Protein AF-S4PVH5-F1 (afdb_monomer_lite)

pLDDT: mean 88.85, std 10.49, range [47.53, 97.12]

Secondary structure (DSSP, 8-state):
--S-EEEESSSTT-EEEESHHHHHHHHTT-SS-SS-EEEEEESSTT-HHHHHHHHHHHS-EETGGGEEEEEEEE-SS-EEEEEEE-HHHHHHTT----HHHHHHHHHHSTT---GGGEEEEETTEEEE---GGGTTT-HHHHHHHHHHHGGG-EEES-TTEEEEEEEEE-SSSS-EEEEEEEES-HHHHHTSTTEEEEEEEES-HHHHHHHH-HHHHHHHHHHHHHHHHHTTT--

Foldseek 3Di:
DDPDDWDDPLDPPATDGFDPLLVVCLVVLPQDHDWKKKWWAFPCFQDPVLVLLLQQQAAWDFLLQQWPDWDWDDDPVATWIKTFGHPVSCVVSNHPDWPVLQLVLQCPFPLVADSVQWDDPDRGIITGAFDLVPPPRDRVVSRVVCRVCRRRRGSHHDPFWHHKDWDWDPVDPGTTTIIMTTGDDLVVSLVRPGTPNVPMDMLNLVSCCVRPNDVSSVVSSVVSVVVSCVVVVHD

Organism: NCBI:txid116150

Structure (mmCIF, N/CA/C/O backbone):
data_AF-S4PVH5-F1
#
_entry.id   AF-S4PVH5-F1
#
loop_
_atom_site.group_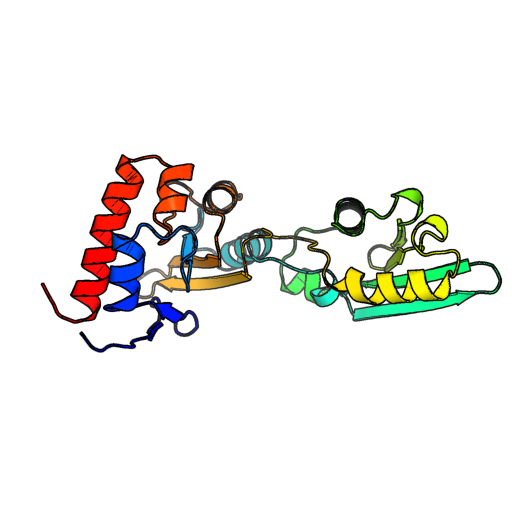PDB
_atom_site.id
_atom_site.type_symbol
_atom_site.label_atom_id
_atom_site.label_alt_id
_atom_site.label_comp_id
_atom_site.label_asym_id
_atom_site.label_entity_id
_atom_site.label_seq_id
_atom_site.pdbx_PDB_ins_code
_atom_site.Cartn_x
_atom_site.Cartn_y
_atom_site.Cartn_z
_atom_site.occupancy
_atom_site.B_iso_or_equiv
_atom_site.auth_seq_id
_atom_site.auth_comp_id
_atom_site.auth_asym_id
_atom_site.auth_atom_id
_atom_site.pdbx_PDB_model_num
ATOM 1 N N . MET A 1 1 ? 1.034 5.033 34.766 1.00 57.16 1 MET A N 1
ATOM 2 C CA . MET A 1 1 ? 1.458 5.061 33.346 1.00 57.16 1 MET A CA 1
ATOM 3 C C . MET A 1 1 ? 2.949 5.348 33.258 1.00 57.16 1 MET A C 1
ATOM 5 O O . MET A 1 1 ? 3.389 6.336 33.833 1.00 57.16 1 MET A O 1
ATOM 9 N N . THR A 1 2 ? 3.732 4.510 32.581 1.00 49.72 2 THR A N 1
ATOM 10 C CA . THR A 1 2 ? 5.152 4.782 32.292 1.00 49.72 2 THR A CA 1
ATOM 11 C C . THR A 1 2 ? 5.292 5.598 30.997 1.00 49.72 2 THR A C 1
ATOM 13 O O . THR A 1 2 ? 4.440 5.545 30.115 1.00 49.72 2 THR A O 1
ATOM 16 N N . LEU A 1 3 ? 6.350 6.414 30.897 1.00 56.56 3 LEU A N 1
ATOM 17 C CA . LEU A 1 3 ? 6.526 7.454 29.863 1.00 56.56 3 LEU A CA 1
ATOM 18 C C . LEU A 1 3 ? 6.877 6.932 28.455 1.00 56.56 3 LEU A C 1
ATOM 20 O O . LEU A 1 3 ? 6.882 7.714 27.505 1.00 56.56 3 LEU A O 1
ATOM 24 N N . LYS A 1 4 ? 7.162 5.635 28.304 1.00 47.53 4 LYS A N 1
ATOM 25 C CA . LYS A 1 4 ? 7.413 4.973 27.017 1.00 47.53 4 LYS A CA 1
ATOM 26 C C . LYS A 1 4 ? 6.979 3.517 27.103 1.00 47.53 4 LYS A C 1
ATOM 28 O O . LYS A 1 4 ? 7.678 2.714 27.715 1.00 47.53 4 LYS A O 1
ATOM 33 N N . THR A 1 5 ? 5.871 3.176 26.465 1.00 51.03 5 THR A N 1
ATOM 34 C CA . THR A 1 5 ? 5.487 1.783 26.259 1.00 51.03 5 THR A CA 1
ATOM 35 C C . THR A 1 5 ? 5.098 1.596 24.799 1.00 51.03 5 THR A C 1
ATOM 37 O O . THR A 1 5 ? 4.189 2.241 24.285 1.00 51.03 5 THR A O 1
ATOM 40 N N . PHE A 1 6 ? 5.865 0.760 24.101 1.00 57.66 6 PHE A N 1
ATOM 41 C CA . PHE A 1 6 ? 5.420 0.141 22.861 1.00 57.66 6 PHE A CA 1
ATOM 42 C C . PHE A 1 6 ? 4.802 -1.194 23.251 1.00 57.66 6 PHE A C 1
ATOM 44 O O . PHE A 1 6 ? 5.412 -1.956 24.003 1.00 57.66 6 PHE A O 1
ATOM 51 N N . HIS A 1 7 ? 3.607 -1.468 22.745 1.00 59.53 7 HIS A N 1
ATOM 52 C CA . HIS A 1 7 ? 2.984 -2.780 22.860 1.00 59.53 7 HIS A CA 1
ATOM 53 C C . HIS A 1 7 ? 2.623 -3.290 21.469 1.00 59.53 7 HIS A C 1
ATOM 55 O O . HIS A 1 7 ? 2.440 -2.512 20.528 1.00 59.53 7 HIS A O 1
ATOM 61 N N . PHE A 1 8 ? 2.547 -4.610 21.349 1.00 59.34 8 PHE A N 1
ATOM 62 C CA . PHE A 1 8 ? 2.144 -5.269 20.120 1.00 59.34 8 PHE A CA 1
ATOM 63 C C . PHE A 1 8 ? 0.622 -5.236 19.973 1.00 59.34 8 PHE A C 1
ATOM 65 O O . PHE A 1 8 ? -0.101 -5.478 20.939 1.00 59.34 8 PHE A O 1
ATOM 72 N N . ALA A 1 9 ? 0.143 -4.974 18.757 1.00 56.97 9 ALA A N 1
ATOM 73 C CA . ALA A 1 9 ? -1.273 -4.875 18.377 1.00 56.97 9 ALA A CA 1
ATOM 74 C C . ALA A 1 9 ? -2.044 -6.214 18.407 1.00 56.97 9 ALA A C 1
ATOM 76 O O . ALA A 1 9 ? -2.775 -6.529 17.470 1.00 56.97 9 ALA A O 1
ATOM 77 N N . GLY A 1 10 ? -1.779 -7.091 19.379 1.00 55.72 10 GLY A N 1
ATOM 78 C CA . GLY A 1 10 ? -2.182 -8.503 19.302 1.00 55.72 10 GLY A CA 1
ATOM 79 C C . GLY A 1 10 ? -1.480 -9.285 18.178 1.00 55.72 10 GLY A C 1
ATOM 80 O O . GLY A 1 10 ? -1.756 -10.461 17.980 1.00 55.72 10 GLY A O 1
ATOM 81 N N . VAL A 1 11 ? -0.546 -8.650 17.458 1.00 60.12 11 VAL A N 1
ATOM 82 C CA . VAL A 1 11 ? 0.309 -9.242 16.425 1.00 60.12 11 VAL A CA 1
ATOM 83 C C . VAL A 1 11 ? 1.743 -8.843 16.745 1.00 60.12 11 VAL A C 1
ATOM 85 O O . VAL A 1 11 ? 2.053 -7.652 16.792 1.00 60.12 11 VAL A O 1
ATOM 88 N N . ALA A 1 12 ? 2.628 -9.824 16.936 1.00 57.41 12 ALA A N 1
ATOM 89 C CA . ALA A 1 12 ? 4.011 -9.632 17.395 1.00 57.41 12 ALA A CA 1
ATOM 90 C C . ALA A 1 12 ? 4.901 -8.757 16.481 1.00 57.41 12 ALA A C 1
ATOM 92 O O . ALA A 1 12 ? 6.073 -8.550 16.772 1.00 57.41 12 ALA A O 1
ATOM 93 N N . SER A 1 13 ? 4.381 -8.258 15.358 1.00 68.12 13 SER A N 1
ATOM 94 C CA . SER A 1 13 ? 5.143 -7.528 14.344 1.00 68.12 13 SER A CA 1
ATOM 95 C C . SER A 1 13 ? 4.755 -6.059 14.166 1.00 68.12 13 SER A C 1
ATOM 97 O O . SER A 1 13 ? 5.368 -5.406 13.321 1.00 68.12 13 SER A O 1
ATOM 99 N N . MET A 1 14 ? 3.737 -5.552 14.875 1.00 77.69 14 MET A N 1
ATOM 100 C CA . MET A 1 14 ? 3.278 -4.159 14.760 1.00 77.69 14 MET A CA 1
ATOM 101 C C . MET A 1 14 ? 3.368 -3.433 16.100 1.00 77.69 14 MET A C 1
ATOM 103 O O . MET A 1 14 ? 2.690 -3.805 17.059 1.00 77.69 14 MET A O 1
ATOM 107 N N . ASN A 1 15 ? 4.193 -2.387 16.140 1.00 78.75 15 ASN A N 1
ATOM 108 C CA . ASN A 1 15 ? 4.369 -1.536 17.311 1.00 78.75 15 ASN A CA 1
ATOM 109 C C . ASN A 1 15 ? 3.282 -0.456 17.335 1.00 78.75 15 ASN A C 1
ATOM 111 O O . ASN A 1 15 ? 3.112 0.263 16.353 1.00 78.75 15 ASN A O 1
ATOM 115 N N . ILE A 1 16 ? 2.592 -0.311 18.467 1.00 82.38 16 ILE A N 1
ATOM 116 C CA . ILE A 1 16 ? 1.612 0.760 18.698 1.00 82.38 16 ILE A CA 1
ATOM 117 C C . ILE A 1 16 ? 2.127 1.714 19.777 1.00 82.38 16 ILE A C 1
ATOM 119 O O . ILE A 1 16 ? 2.669 1.270 20.796 1.00 82.38 16 ILE A O 1
ATOM 123 N N . THR A 1 17 ? 1.928 3.021 19.577 1.00 83.88 17 THR A N 1
ATOM 124 C CA . THR A 1 17 ? 2.084 4.030 20.632 1.00 83.88 17 THR A CA 1
ATOM 125 C C . THR A 1 17 ? 1.055 3.821 21.742 1.00 83.88 17 THR A C 1
ATOM 127 O O . THR A 1 17 ? -0.149 3.828 21.506 1.00 83.88 17 THR A O 1
ATOM 130 N N . GLN A 1 18 ? 1.520 3.655 22.980 1.00 84.38 18 GLN A N 1
ATOM 131 C CA . GLN A 1 18 ? 0.661 3.445 24.145 1.00 84.38 18 GLN A CA 1
ATOM 132 C C . GLN A 1 18 ? 0.994 4.420 25.280 1.00 84.38 18 GLN A C 1
ATOM 134 O O . GLN A 1 18 ? 2.010 5.119 25.257 1.00 84.38 18 GLN A O 1
ATOM 139 N N . GLY A 1 19 ? 0.095 4.499 26.263 1.00 86.31 19 GLY A N 1
ATOM 140 C CA . GLY A 1 19 ? 0.258 5.320 27.463 1.00 86.31 19 GLY A CA 1
ATOM 141 C C . GLY A 1 19 ? 0.142 6.823 27.195 1.00 86.31 19 GLY A C 1
ATOM 142 O O . GLY A 1 19 ? -0.621 7.267 26.337 1.00 86.31 19 GLY A O 1
ATOM 143 N N . VAL A 1 20 ? 0.915 7.626 27.934 1.00 88.94 20 VAL A N 1
ATOM 144 C CA . VAL A 1 20 ? 0.851 9.102 27.880 1.00 88.94 20 VAL A CA 1
ATOM 145 C C . VAL A 1 20 ? 1.075 9.670 26.468 1.00 88.94 20 VAL A C 1
ATOM 147 O O . VAL A 1 20 ? 0.318 10.563 26.082 1.00 88.94 20 VAL A O 1
ATOM 150 N N . PRO A 1 21 ? 2.044 9.184 25.661 1.00 89.94 21 PRO A N 1
ATOM 151 C CA . PRO A 1 21 ? 2.198 9.638 24.279 1.00 89.94 21 PRO A CA 1
ATOM 152 C C . PRO A 1 21 ? 0.926 9.474 23.440 1.00 89.94 21 PRO A C 1
ATOM 154 O O . PRO A 1 21 ? 0.565 10.393 22.708 1.00 89.94 21 PRO A O 1
ATOM 157 N N . ARG A 1 22 ? 0.212 8.353 23.593 1.00 91.06 22 ARG A N 1
ATOM 158 C CA . ARG A 1 22 ? -1.021 8.091 22.844 1.00 91.06 22 ARG A CA 1
ATOM 159 C C . ARG A 1 22 ? -2.172 8.977 23.307 1.00 91.06 22 ARG A C 1
ATOM 161 O O . ARG A 1 22 ? -2.836 9.594 22.481 1.00 91.06 22 ARG A O 1
ATOM 168 N N . VAL A 1 23 ? -2.345 9.134 24.620 1.00 91.31 23 VAL A N 1
ATOM 169 C CA . VAL A 1 23 ? -3.333 10.071 25.188 1.00 91.31 23 VAL A CA 1
ATOM 170 C C . VAL A 1 23 ? -3.078 11.497 24.686 1.00 91.31 23 VAL A C 1
ATOM 172 O O . VAL A 1 23 ? -4.014 12.202 24.312 1.00 91.31 23 VAL A O 1
ATOM 175 N N . LYS A 1 24 ? -1.807 11.911 24.596 1.00 91.94 24 LYS A N 1
ATOM 176 C CA . LYS A 1 24 ? -1.420 13.212 24.037 1.00 91.94 24 LYS A CA 1
ATOM 177 C C . LYS A 1 24 ? -1.783 13.343 22.552 1.00 91.94 24 LYS A C 1
ATOM 179 O O . LYS A 1 24 ? -2.209 14.422 22.144 1.00 91.94 24 LYS A O 1
ATOM 184 N N . GLU A 1 25 ? -1.600 12.299 21.744 1.00 93.44 25 GLU A N 1
ATOM 185 C CA . GLU A 1 25 ? -2.000 12.303 20.326 1.00 93.44 25 GLU A CA 1
ATOM 186 C C . GLU A 1 25 ? -3.519 12.495 20.170 1.00 93.44 25 GLU A C 1
ATOM 188 O O . GLU A 1 25 ? -3.938 13.325 19.356 1.00 93.44 25 GLU A O 1
ATOM 193 N N . ILE A 1 26 ? -4.306 11.783 20.990 1.00 93.50 26 ILE A N 1
ATOM 194 C CA . ILE A 1 26 ? -5.778 11.805 20.993 1.00 93.50 26 ILE A CA 1
ATOM 195 C C . ILE A 1 26 ? -6.312 13.178 21.420 1.00 93.50 26 ILE A C 1
ATOM 197 O O . ILE A 1 26 ? -7.066 13.795 20.671 1.00 93.50 26 ILE A O 1
ATOM 201 N N . ILE A 1 27 ? -5.887 13.693 22.583 1.00 93.19 27 ILE A N 1
ATOM 202 C CA . ILE A 1 27 ? -6.383 14.971 23.134 1.00 93.19 27 ILE A CA 1
ATOM 203 C C . ILE A 1 27 ? -6.044 16.148 22.213 1.00 93.19 27 ILE A C 1
ATOM 205 O O . ILE A 1 27 ? -6.855 17.053 22.039 1.00 93.19 27 ILE A O 1
ATOM 209 N N . ASN A 1 28 ? -4.861 16.133 21.594 1.00 93.50 28 ASN A N 1
ATOM 210 C CA . ASN A 1 28 ? -4.456 17.195 20.672 1.00 93.50 28 ASN A CA 1
ATOM 211 C C . ASN A 1 28 ? -5.090 17.073 19.277 1.00 93.50 28 ASN A C 1
ATOM 213 O O . ASN A 1 28 ? -4.813 17.926 18.434 1.00 93.50 28 ASN A O 1
ATOM 217 N N . ALA A 1 29 ? -5.872 16.019 19.004 1.00 90.94 29 ALA A N 1
ATOM 218 C CA . ALA A 1 29 ? -6.425 15.724 17.680 1.00 90.94 29 ALA A CA 1
ATOM 219 C C . ALA A 1 29 ? -5.355 15.823 16.570 1.00 90.94 29 ALA A C 1
ATOM 221 O O . ALA A 1 29 ? -5.521 16.503 15.551 1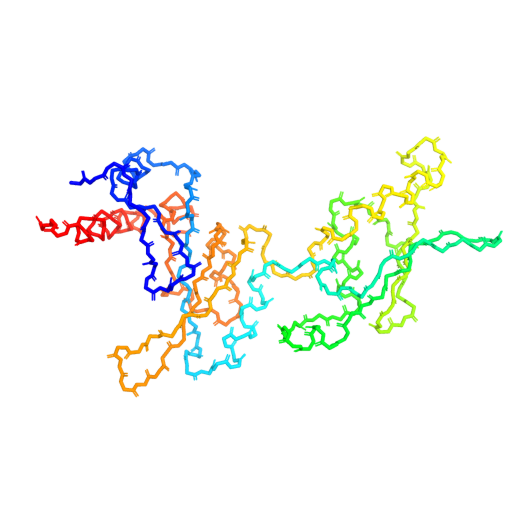.00 90.94 29 ALA A O 1
ATOM 222 N N . SER A 1 30 ? -4.204 15.186 16.808 1.00 92.31 30 SER A N 1
ATOM 223 C CA . SER A 1 30 ? -3.026 15.315 15.943 1.00 92.31 30 SER A CA 1
ATOM 224 C C . SER A 1 30 ? -3.320 14.787 14.536 1.00 92.31 30 SER A C 1
ATOM 226 O O . SER A 1 30 ? -3.796 13.667 14.386 1.00 92.31 30 SER A O 1
ATOM 228 N N . LYS A 1 31 ? -3.004 15.571 13.492 1.00 89.38 31 LYS A N 1
ATOM 229 C CA . LYS A 1 31 ? -3.266 15.164 12.095 1.00 89.38 31 LYS A CA 1
ATOM 230 C C . LYS A 1 31 ? -2.452 13.941 11.667 1.00 89.38 31 LYS A C 1
ATOM 232 O O . LYS A 1 31 ? -2.960 13.081 10.958 1.00 89.38 31 LYS A O 1
ATOM 237 N N . ASN A 1 32 ? -1.190 13.910 12.091 1.00 89.44 32 ASN A N 1
ATOM 238 C CA . ASN A 1 32 ? -0.247 12.835 11.819 1.00 89.44 32 ASN A CA 1
ATOM 239 C C . ASN A 1 32 ? 0.139 12.218 13.161 1.00 89.44 32 ASN A C 1
ATOM 241 O O . ASN A 1 32 ? 0.674 12.918 14.024 1.00 89.44 32 ASN A O 1
ATOM 245 N N . ILE A 1 33 ? -0.145 10.932 13.326 1.00 92.25 33 ILE A N 1
ATOM 246 C CA . ILE A 1 33 ? 0.222 10.153 14.512 1.00 92.25 33 ILE A CA 1
ATOM 247 C C . ILE A 1 33 ? 1.434 9.276 14.205 1.00 92.25 33 ILE A C 1
ATOM 249 O O . ILE A 1 33 ? 1.751 9.028 13.042 1.00 92.25 33 ILE A O 1
ATOM 253 N N . SER A 1 34 ? 2.132 8.821 15.243 1.00 89.69 34 SER A N 1
ATOM 254 C CA . SER A 1 34 ? 3.413 8.126 15.058 1.00 89.69 34 SER A CA 1
ATOM 255 C C . SER A 1 34 ? 3.253 6.713 14.487 1.00 89.69 34 SER A C 1
ATOM 257 O O . SER A 1 34 ? 4.098 6.262 13.721 1.00 89.69 34 SER A O 1
ATOM 259 N N . THR A 1 35 ? 2.180 6.012 14.865 1.00 90.62 35 THR A N 1
ATOM 260 C CA . THR A 1 35 ? 1.892 4.634 14.434 1.00 90.62 35 THR A CA 1
ATOM 261 C C . THR A 1 35 ? 0.426 4.513 13.996 1.00 90.62 35 THR A C 1
ATOM 263 O O . THR A 1 35 ? -0.401 4.006 14.765 1.00 90.62 35 THR A O 1
ATOM 266 N N . PRO A 1 36 ? 0.059 5.039 12.810 1.00 92.69 36 PRO A N 1
ATOM 267 C CA . PRO A 1 36 ? -1.285 4.881 12.275 1.00 92.69 36 PRO A CA 1
ATOM 268 C C . PRO A 1 36 ? -1.514 3.428 11.857 1.00 92.69 36 PRO A C 1
ATOM 270 O O . PRO A 1 36 ? -0.708 2.841 11.129 1.00 92.69 36 PRO A O 1
ATOM 273 N N . ILE A 1 37 ? -2.597 2.841 12.358 1.00 93.31 37 ILE A N 1
ATOM 274 C CA . ILE A 1 37 ? -3.000 1.469 12.067 1.00 93.31 37 ILE A CA 1
ATOM 275 C C . ILE A 1 37 ? -4.477 1.449 11.701 1.00 93.31 37 ILE A C 1
ATOM 277 O O . ILE A 1 37 ? -5.333 1.936 12.443 1.00 93.31 37 ILE A O 1
ATOM 281 N N . ILE A 1 38 ? -4.756 0.809 10.571 1.00 95.19 38 ILE A N 1
ATOM 282 C CA . ILE A 1 38 ? -6.095 0.482 10.103 1.00 95.19 38 ILE A CA 1
ATOM 283 C C . ILE A 1 38 ? -6.289 -1.025 10.284 1.00 95.19 38 ILE A C 1
ATOM 285 O O . ILE A 1 38 ? -5.526 -1.834 9.752 1.00 95.19 38 ILE A O 1
ATOM 289 N N . THR A 1 39 ? -7.307 -1.414 11.046 1.00 94.69 39 THR A N 1
ATOM 290 C CA . THR A 1 39 ? -7.708 -2.816 11.196 1.00 94.69 39 THR A CA 1
ATOM 291 C C . THR A 1 39 ? -8.827 -3.094 10.205 1.00 94.69 39 THR A C 1
ATOM 293 O O . THR A 1 39 ? -9.958 -2.651 10.398 1.00 94.69 39 THR A O 1
ATOM 296 N N . ALA A 1 40 ? -8.494 -3.790 9.121 1.00 95.50 40 ALA A N 1
ATOM 297 C CA . ALA A 1 40 ? -9.403 -4.111 8.033 1.00 95.50 40 ALA A CA 1
ATOM 298 C C . ALA A 1 40 ? -9.934 -5.541 8.167 1.00 95.50 40 ALA A C 1
ATOM 300 O O . ALA A 1 40 ? -9.179 -6.517 8.148 1.00 95.50 40 ALA A O 1
ATOM 301 N N . GLU A 1 41 ? -11.252 -5.661 8.268 1.00 95.25 41 GLU A N 1
ATOM 302 C CA . GLU A 1 41 ? -11.936 -6.951 8.261 1.00 95.25 41 GLU A CA 1
ATOM 303 C C . GLU A 1 41 ? -12.093 -7.457 6.826 1.00 95.25 41 GLU A C 1
ATOM 305 O O . GLU A 1 41 ? -12.313 -6.680 5.896 1.00 95.25 41 GLU A O 1
ATOM 310 N N . LEU A 1 42 ? -11.968 -8.768 6.622 1.00 96.06 42 LEU A N 1
ATOM 311 C CA . LEU A 1 42 ? -12.081 -9.380 5.297 1.00 96.06 42 LEU A CA 1
ATOM 312 C C . LEU A 1 42 ? -13.517 -9.837 5.029 1.00 96.06 42 LEU A C 1
ATOM 314 O O . LEU A 1 42 ? -14.190 -10.351 5.919 1.00 96.06 42 LEU A O 1
ATOM 318 N N . ILE A 1 43 ? -13.961 -9.741 3.772 1.00 95.62 43 ILE A N 1
ATOM 319 C CA . ILE A 1 43 ? -15.270 -10.281 3.348 1.00 95.62 43 ILE A CA 1
ATOM 320 C C . ILE A 1 43 ? -15.315 -11.810 3.526 1.00 95.62 43 ILE A C 1
ATOM 322 O O . ILE A 1 43 ? -16.332 -12.370 3.935 1.00 95.62 43 ILE A O 1
ATOM 326 N N . HIS A 1 44 ? -14.195 -12.484 3.252 1.00 94.75 44 HIS A N 1
ATOM 327 C CA . HIS A 1 44 ? -14.019 -13.923 3.451 1.00 94.75 44 HIS A CA 1
ATOM 328 C C . HIS A 1 44 ? -12.902 -14.178 4.474 1.00 94.75 44 HIS A C 1
ATOM 330 O O . HIS A 1 44 ? -11.773 -14.477 4.089 1.00 94.75 44 HIS A O 1
ATOM 336 N N . PRO A 1 45 ? -13.193 -14.062 5.784 1.00 92.31 45 PRO A N 1
ATOM 337 C CA . PRO A 1 45 ? -12.177 -14.136 6.834 1.00 92.31 45 PRO A CA 1
ATOM 338 C C . PRO A 1 45 ? -11.660 -15.558 7.083 1.00 92.31 45 PRO A C 1
ATOM 340 O O . PRO A 1 45 ? -10.717 -15.730 7.837 1.00 92.31 45 PRO A O 1
ATOM 343 N N . LEU A 1 46 ? -12.260 -16.588 6.483 1.00 93.06 46 LEU A N 1
ATOM 344 C CA . LEU A 1 46 ? -11.838 -17.985 6.659 1.00 93.06 46 LEU A CA 1
ATOM 345 C C . LEU A 1 46 ? -10.819 -18.440 5.604 1.00 93.06 46 LEU A C 1
ATOM 347 O O . LEU A 1 46 ? -10.186 -19.478 5.767 1.00 93.06 46 LEU A O 1
ATOM 351 N N . ASP A 1 47 ? -10.669 -17.678 4.518 1.00 93.69 47 ASP A N 1
ATOM 352 C CA . ASP A 1 47 ? -9.812 -18.032 3.389 1.00 93.69 47 ASP A CA 1
ATOM 353 C C . ASP A 1 47 ? -8.475 -17.276 3.475 1.00 93.69 47 ASP A C 1
ATOM 355 O O . ASP A 1 47 ? -8.386 -16.064 3.250 1.00 93.69 47 ASP A O 1
ATOM 359 N N . GLN A 1 48 ? -7.409 -18.016 3.787 1.00 91.69 48 GLN A N 1
ATOM 360 C CA . GLN A 1 48 ? -6.059 -17.465 3.888 1.00 91.69 48 GLN A CA 1
ATOM 361 C C . GLN A 1 48 ? -5.515 -16.985 2.531 1.00 91.69 48 GLN A C 1
ATOM 363 O O . GLN A 1 48 ? -4.773 -15.999 2.472 1.00 91.69 48 GLN A O 1
ATOM 368 N N . GLU A 1 49 ? -5.857 -17.653 1.429 1.00 92.44 49 GLU A N 1
ATOM 369 C CA . GLU A 1 49 ? -5.413 -17.247 0.092 1.00 92.44 49 GLU A CA 1
ATOM 370 C C . GLU A 1 49 ? -6.117 -15.963 -0.344 1.00 92.44 49 GLU A C 1
ATOM 372 O O . GLU A 1 49 ? -5.498 -15.065 -0.925 1.00 92.44 49 GLU A O 1
ATOM 377 N N . PHE A 1 50 ? -7.399 -15.824 0.000 1.00 94.44 50 PHE A N 1
ATOM 378 C CA . PHE A 1 50 ? -8.115 -14.562 -0.145 1.00 94.44 50 PHE A CA 1
ATOM 379 C C . PHE A 1 50 ? -7.454 -13.438 0.656 1.00 94.44 50 PHE A C 1
ATOM 381 O O . PHE A 1 50 ? -7.192 -12.377 0.085 1.00 94.44 50 PHE A O 1
ATOM 388 N N . ALA A 1 51 ? -7.087 -13.683 1.917 1.00 94.56 51 ALA A N 1
ATOM 389 C CA . ALA A 1 51 ? -6.367 -12.706 2.735 1.00 94.56 51 ALA A CA 1
ATOM 390 C C . ALA A 1 51 ? -5.045 -12.257 2.086 1.00 94.56 51 ALA A C 1
ATOM 392 O O . ALA A 1 51 ? -4.747 -11.062 2.062 1.00 94.56 51 ALA A O 1
ATOM 393 N N . ARG A 1 52 ? -4.277 -13.185 1.492 1.00 94.31 52 ARG A N 1
ATOM 394 C CA . ARG A 1 52 ? -3.037 -12.859 0.756 1.00 94.31 52 ARG A CA 1
ATOM 395 C C . ARG A 1 52 ? -3.294 -11.999 -0.483 1.00 94.31 52 ARG A C 1
ATOM 397 O O . ARG A 1 52 ? -2.564 -11.036 -0.704 1.00 94.31 52 ARG A O 1
ATOM 404 N N . ARG A 1 53 ? -4.345 -12.291 -1.257 1.00 95.12 53 ARG A N 1
ATOM 405 C CA . ARG A 1 53 ? -4.728 -11.466 -2.420 1.00 95.12 53 ARG A CA 1
ATOM 406 C C . ARG A 1 53 ? -5.139 -10.055 -2.009 1.00 95.12 53 ARG A C 1
ATOM 408 O O . ARG A 1 53 ? -4.667 -9.087 -2.596 1.00 95.12 53 ARG A O 1
ATOM 415 N N . VAL A 1 54 ? -5.986 -9.927 -0.985 1.00 96.00 54 VAL A N 1
ATOM 416 C CA . VAL A 1 54 ? -6.419 -8.614 -0.475 1.00 96.00 54 VAL A CA 1
ATOM 417 C C . VAL A 1 54 ? -5.229 -7.839 0.084 1.00 96.00 54 VAL A C 1
ATOM 419 O O . VAL A 1 54 ? -5.072 -6.662 -0.234 1.00 96.00 54 VAL A O 1
ATOM 422 N N . LYS A 1 55 ? -4.327 -8.510 0.810 1.00 95.50 55 LYS A N 1
ATOM 423 C CA . LYS A 1 55 ? -3.058 -7.926 1.256 1.00 95.50 55 LYS A CA 1
ATOM 424 C C . LYS A 1 55 ? -2.271 -7.320 0.084 1.00 95.50 55 LYS A C 1
ATOM 426 O O . LYS A 1 55 ? -1.887 -6.159 0.178 1.00 95.50 55 LYS A O 1
ATOM 431 N N . GLY A 1 56 ? -2.095 -8.047 -1.023 1.00 94.50 56 GLY A N 1
ATOM 432 C CA . GLY A 1 56 ? -1.379 -7.554 -2.212 1.00 94.50 56 GLY A CA 1
ATOM 433 C C . GLY A 1 56 ? -2.062 -6.388 -2.947 1.00 94.50 56 GLY A C 1
ATOM 434 O O . GLY A 1 56 ? -1.421 -5.684 -3.725 1.00 94.50 56 GLY A O 1
ATOM 435 N N . ARG A 1 57 ? -3.359 -6.146 -2.710 1.00 95.31 57 ARG A N 1
ATOM 436 C CA . ARG A 1 57 ? -4.074 -4.966 -3.234 1.00 95.31 57 ARG A CA 1
ATOM 437 C C . ARG A 1 57 ? -3.886 -3.722 -2.368 1.00 95.31 57 ARG A C 1
ATOM 439 O O . ARG A 1 57 ? -4.037 -2.620 -2.887 1.00 95.31 57 ARG A O 1
ATOM 446 N N . VAL A 1 58 ? -3.594 -3.899 -1.080 1.00 95.75 58 VAL A N 1
ATOM 447 C CA . VAL A 1 58 ? -3.492 -2.818 -0.089 1.00 95.75 58 VAL A CA 1
ATOM 448 C C . VAL A 1 58 ? -2.041 -2.417 0.150 1.00 95.75 58 VAL A C 1
ATOM 450 O O . VAL A 1 58 ? -1.718 -1.230 0.112 1.00 95.75 58 VAL A O 1
ATOM 453 N N . GLU A 1 59 ? -1.166 -3.396 0.382 1.00 95.25 59 GLU A N 1
ATOM 454 C CA . GLU A 1 59 ? 0.254 -3.171 0.638 1.00 95.25 59 GLU A CA 1
ATOM 455 C C . GLU A 1 59 ? 0.928 -2.557 -0.588 1.00 95.25 59 GLU A C 1
ATOM 457 O O . GLU A 1 59 ? 0.774 -3.035 -1.712 1.00 95.25 59 GLU A O 1
ATOM 462 N N . LYS A 1 60 ? 1.671 -1.470 -0.370 1.00 94.56 60 LYS A N 1
ATOM 463 C CA . LYS A 1 60 ? 2.403 -0.780 -1.426 1.00 94.56 60 LYS A CA 1
ATOM 464 C C . LYS A 1 60 ? 3.524 -1.674 -1.941 1.00 94.56 60 LYS A C 1
ATOM 466 O O . LYS A 1 60 ? 4.491 -1.906 -1.226 1.00 94.56 60 LYS A O 1
ATOM 471 N N . THR A 1 61 ? 3.430 -2.082 -3.200 1.00 95.25 61 THR A N 1
ATOM 472 C CA . THR A 1 61 ? 4.499 -2.797 -3.897 1.00 95.25 61 THR A CA 1
ATOM 473 C C . THR A 1 61 ? 5.190 -1.864 -4.878 1.00 95.25 61 THR A C 1
ATOM 475 O O . THR A 1 61 ? 4.543 -1.221 -5.718 1.00 95.25 61 THR A O 1
ATOM 478 N N . THR A 1 62 ? 6.512 -1.780 -4.775 1.00 95.75 62 THR A N 1
ATOM 479 C CA . THR A 1 62 ? 7.334 -0.972 -5.684 1.00 95.75 62 THR A CA 1
ATOM 480 C C . THR A 1 62 ? 7.879 -1.803 -6.844 1.00 95.75 62 THR A C 1
ATOM 482 O O . THR A 1 62 ? 7.966 -3.027 -6.769 1.00 95.75 62 THR A O 1
ATOM 485 N N . LEU A 1 63 ? 8.237 -1.148 -7.950 1.00 95.75 63 LEU A N 1
ATOM 486 C CA . LEU A 1 63 ? 8.798 -1.821 -9.119 1.00 95.75 63 LEU A CA 1
ATOM 487 C C . LEU A 1 63 ? 10.087 -2.563 -8.754 1.00 95.75 63 LEU A C 1
ATOM 489 O O . LEU A 1 63 ? 10.260 -3.700 -9.175 1.00 95.75 63 LEU A O 1
ATOM 493 N N . GLY A 1 64 ? 10.941 -1.954 -7.927 1.00 95.38 64 GLY A N 1
ATOM 494 C CA . GLY A 1 64 ? 12.195 -2.556 -7.475 1.00 95.38 64 GLY A CA 1
ATOM 495 C C . GLY A 1 64 ? 12.002 -3.899 -6.768 1.00 95.38 64 GLY A C 1
ATOM 496 O O . GLY A 1 64 ? 12.793 -4.818 -6.969 1.00 95.38 64 GLY A O 1
ATOM 497 N N . GLU A 1 65 ? 10.926 -4.043 -5.991 1.00 94.75 65 GLU A N 1
ATOM 498 C CA . GLU A 1 65 ? 10.614 -5.288 -5.280 1.00 94.75 65 GLU A CA 1
ATOM 499 C C . GLU A 1 65 ? 10.283 -6.430 -6.243 1.00 94.75 65 GLU A C 1
ATOM 501 O O . GLU A 1 65 ? 10.689 -7.562 -5.995 1.00 94.75 65 GLU A O 1
ATOM 506 N N . ILE A 1 66 ? 9.598 -6.144 -7.355 1.00 95.62 66 ILE A N 1
ATOM 507 C CA . ILE A 1 66 ? 9.153 -7.147 -8.339 1.00 95.62 66 ILE A CA 1
ATOM 508 C C . ILE A 1 66 ? 10.093 -7.292 -9.544 1.00 95.62 66 ILE A C 1
ATOM 510 O O . ILE A 1 66 ? 9.744 -7.958 -10.518 1.00 95.62 66 ILE A O 1
ATOM 514 N N . THR A 1 67 ? 11.271 -6.670 -9.511 1.00 96.19 67 THR A N 1
ATOM 515 C CA . THR A 1 67 ? 12.280 -6.775 -10.574 1.00 96.19 67 THR A CA 1
ATOM 516 C C . THR A 1 67 ? 13.445 -7.666 -10.169 1.00 96.19 67 THR A C 1
ATOM 518 O O . THR A 1 67 ? 13.869 -7.668 -9.015 1.00 96.19 67 THR A O 1
ATOM 521 N N . THR A 1 68 ? 13.986 -8.407 -11.135 1.00 96.25 68 THR A N 1
ATOM 522 C CA . THR A 1 68 ? 15.248 -9.142 -10.980 1.00 96.25 68 THR A CA 1
ATOM 523 C C . THR A 1 68 ? 16.433 -8.190 -11.105 1.00 96.25 68 THR A C 1
ATOM 525 O O . THR A 1 68 ? 17.336 -8.223 -10.276 1.00 96.25 68 THR A O 1
ATOM 528 N N . TYR A 1 69 ? 16.418 -7.334 -12.130 1.00 95.75 69 TYR A N 1
ATOM 529 C CA . TYR A 1 69 ? 17.441 -6.318 -12.369 1.00 95.75 69 TYR A CA 1
ATOM 530 C C . TYR A 1 69 ? 16.889 -5.172 -13.226 1.00 95.75 69 TYR A C 1
ATOM 532 O O . TYR A 1 69 ? 15.874 -5.315 -13.922 1.00 95.75 69 TYR A O 1
ATOM 540 N N . ILE A 1 70 ? 17.579 -4.033 -13.158 1.00 95.62 70 ILE A N 1
ATOM 541 C CA . ILE A 1 70 ? 17.356 -2.856 -13.996 1.00 95.62 70 ILE A CA 1
ATOM 542 C C . ILE A 1 70 ? 18.724 -2.425 -14.515 1.00 95.62 70 ILE A C 1
ATOM 544 O O . ILE A 1 70 ? 19.513 -1.866 -13.755 1.00 95.62 70 ILE A O 1
ATOM 548 N N . ASP A 1 71 ? 18.979 -2.679 -15.797 1.00 94.50 71 ASP A N 1
ATOM 549 C CA . ASP A 1 71 ? 20.291 -2.457 -16.407 1.00 94.50 71 ASP A CA 1
ATOM 550 C C . ASP A 1 71 ? 20.245 -1.360 -17.467 1.00 94.50 71 ASP A C 1
ATOM 552 O O . ASP A 1 71 ? 19.276 -1.222 -18.218 1.00 94.50 71 ASP A O 1
ATOM 556 N N . GLU A 1 72 ? 21.329 -0.595 -17.550 1.00 93.31 72 GLU A N 1
ATOM 557 C CA . GLU A 1 72 ? 21.561 0.367 -18.621 1.00 93.31 72 GLU A CA 1
ATOM 558 C C . GLU A 1 72 ? 22.135 -0.356 -19.842 1.00 93.31 72 GLU A C 1
ATOM 560 O O . GLU A 1 72 ? 23.215 -0.944 -19.785 1.00 93.31 72 GLU A O 1
ATOM 565 N N . VAL A 1 73 ? 21.418 -0.302 -20.963 1.00 93.19 73 VAL A N 1
ATOM 566 C CA . VAL A 1 73 ? 21.842 -0.920 -22.219 1.00 93.19 73 VAL A CA 1
ATOM 567 C C . VAL A 1 73 ? 22.222 0.176 -23.206 1.00 93.19 73 VAL A C 1
ATOM 569 O O . VAL A 1 73 ? 21.400 1.025 -23.551 1.00 93.19 73 VAL A O 1
ATOM 572 N N . TYR A 1 74 ? 23.471 0.128 -23.669 1.00 91.19 74 TYR A N 1
ATOM 573 C CA . TYR A 1 74 ? 24.042 1.054 -24.644 1.00 91.19 74 TYR A CA 1
ATOM 574 C C . TYR A 1 74 ? 24.295 0.312 -25.959 1.00 91.19 74 TYR A C 1
ATOM 576 O O . TYR A 1 74 ? 25.198 -0.520 -26.049 1.00 91.19 74 TYR A O 1
ATOM 584 N N . LEU A 1 75 ? 23.490 0.602 -26.978 1.00 91.75 75 LEU A N 1
ATOM 585 C CA . LEU A 1 75 ? 23.657 0.094 -28.339 1.00 91.75 75 LEU A CA 1
ATOM 586 C C . LEU A 1 75 ? 24.095 1.233 -29.273 1.00 91.75 75 LEU A C 1
ATOM 588 O O . LEU A 1 75 ? 23.870 2.402 -28.961 1.00 91.75 75 LEU A O 1
ATOM 592 N N . PRO A 1 76 ? 24.664 0.930 -30.457 1.00 89.38 76 PRO A N 1
ATOM 593 C CA . PRO A 1 76 ? 25.129 1.956 -31.397 1.00 89.38 76 PRO A CA 1
ATOM 594 C C . PRO A 1 76 ? 24.064 2.978 -31.834 1.00 89.38 76 PRO A C 1
ATOM 596 O O . PRO A 1 76 ? 24.411 4.076 -32.264 1.00 89.38 76 PRO A O 1
ATOM 599 N N . HIS A 1 77 ? 22.778 2.624 -31.742 1.00 86.88 77 HIS A N 1
ATOM 600 C CA . HIS A 1 77 ? 21.659 3.452 -32.207 1.00 86.88 77 HIS A CA 1
ATOM 601 C C . HIS A 1 77 ? 20.593 3.729 -31.139 1.00 86.88 77 HIS A C 1
ATOM 603 O O . HIS A 1 77 ? 19.664 4.489 -31.400 1.00 86.88 77 HIS A O 1
ATOM 609 N N . GLU A 1 78 ? 20.698 3.135 -29.948 1.00 88.38 78 GLU A N 1
ATOM 610 C CA . GLU A 1 78 ? 19.739 3.361 -28.866 1.00 88.38 78 GLU A CA 1
ATOM 611 C C . GLU A 1 78 ? 20.371 3.155 -27.486 1.00 88.38 78 GLU A C 1
ATOM 613 O O . GLU A 1 78 ? 21.206 2.273 -27.297 1.00 88.38 78 GLU A O 1
ATOM 618 N N . CYS A 1 79 ? 19.926 3.944 -26.506 1.00 89.62 79 CYS A N 1
ATOM 619 C CA . CYS A 1 79 ? 20.259 3.753 -25.096 1.00 89.62 79 CYS A CA 1
ATOM 620 C C . CYS A 1 79 ? 18.964 3.718 -24.284 1.00 89.62 79 CYS A C 1
ATOM 622 O O . CYS A 1 79 ? 18.131 4.622 -24.402 1.00 89.62 79 CYS A O 1
ATOM 624 N N . PHE A 1 80 ? 18.787 2.689 -23.462 1.00 92.75 80 PHE A N 1
ATOM 625 C CA . PHE A 1 80 ? 17.570 2.493 -22.674 1.00 92.75 80 PHE A CA 1
ATOM 626 C C . PHE A 1 80 ? 17.855 1.716 -21.390 1.00 92.75 80 PHE A C 1
ATOM 628 O O . PHE A 1 80 ? 18.886 1.06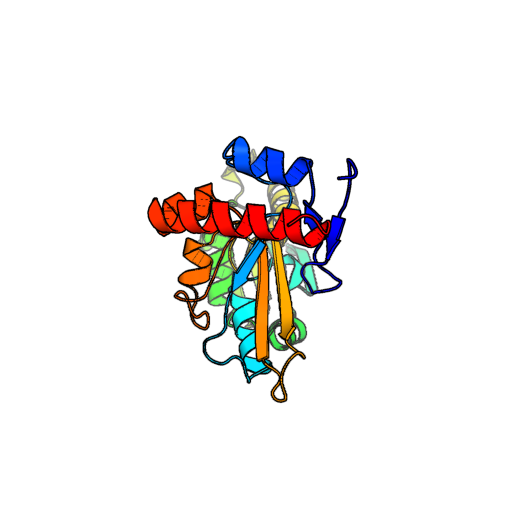0 -21.253 1.00 92.75 80 PHE A O 1
ATOM 635 N N . LEU A 1 81 ? 16.915 1.776 -20.450 1.00 94.44 81 LEU A N 1
ATOM 636 C CA . LEU A 1 81 ? 16.885 0.892 -19.291 1.00 94.44 81 LEU A CA 1
ATOM 637 C C . LEU A 1 81 ? 16.106 -0.369 -19.632 1.00 94.44 81 LEU A C 1
ATOM 639 O O . LEU A 1 81 ? 14.955 -0.286 -20.073 1.00 94.44 81 LEU A O 1
ATOM 643 N N . LEU A 1 82 ? 16.721 -1.523 -19.405 1.00 95.69 82 LEU A N 1
ATOM 644 C CA . LEU A 1 82 ? 16.062 -2.815 -19.483 1.00 95.69 82 LEU A CA 1
ATOM 645 C C . LEU A 1 82 ? 15.619 -3.236 -18.084 1.00 95.69 82 LEU A C 1
ATOM 647 O O . LEU A 1 82 ? 16.441 -3.501 -17.212 1.00 95.69 82 LEU A O 1
ATOM 651 N N . VAL A 1 83 ? 14.309 -3.323 -17.888 1.00 96.69 83 VAL A N 1
ATOM 652 C CA . VAL A 1 83 ? 13.697 -3.789 -16.645 1.00 96.69 83 VAL A CA 1
ATOM 653 C C . VAL A 1 83 ? 13.261 -5.235 -16.831 1.00 96.69 83 VAL A C 1
ATOM 655 O O . VAL A 1 83 ? 12.359 -5.504 -17.630 1.00 96.69 83 VAL A O 1
ATOM 658 N N . ARG A 1 84 ? 13.869 -6.160 -16.083 1.00 96.81 84 ARG A N 1
ATOM 659 C CA . ARG A 1 84 ? 13.450 -7.568 -16.035 1.00 96.81 84 ARG A CA 1
ATOM 660 C C . ARG A 1 84 ? 12.575 -7.800 -14.808 1.00 96.81 84 ARG A C 1
ATOM 662 O O . ARG A 1 84 ? 13.032 -7.645 -13.679 1.00 96.81 84 ARG A O 1
ATOM 669 N N . LEU A 1 85 ? 11.324 -8.185 -15.034 1.00 96.44 85 LEU A N 1
ATOM 670 C CA . LEU A 1 85 ? 10.361 -8.520 -13.983 1.00 96.44 85 LEU A CA 1
ATOM 671 C C . LEU A 1 85 ? 10.600 -9.939 -13.459 1.00 96.44 85 LEU A C 1
ATOM 673 O O . LEU A 1 85 ? 10.945 -10.824 -14.236 1.00 96.44 85 LEU A O 1
ATOM 677 N N . ASP A 1 86 ? 10.372 -10.170 -12.171 1.00 96.12 86 ASP A N 1
ATOM 678 C CA . ASP A 1 86 ? 10.457 -11.485 -11.535 1.00 96.12 86 ASP A CA 1
ATOM 679 C C . ASP A 1 86 ? 9.065 -12.141 -11.490 1.00 96.12 86 ASP A C 1
ATOM 681 O O . ASP A 1 86 ? 8.204 -11.781 -10.682 1.00 96.12 86 ASP A O 1
ATOM 685 N N . ALA A 1 87 ? 8.841 -13.108 -12.383 1.00 93.75 87 ALA A N 1
ATOM 686 C CA . ALA A 1 87 ? 7.562 -13.805 -12.512 1.00 93.75 87 ALA A CA 1
ATOM 687 C C . ALA A 1 87 ? 7.211 -14.636 -11.268 1.00 93.75 87 ALA A C 1
ATOM 689 O O . ALA A 1 87 ? 6.044 -14.697 -10.870 1.00 93.75 87 ALA A O 1
ATOM 690 N N . GLU A 1 88 ? 8.208 -15.260 -10.637 1.00 94.31 88 GLU A N 1
ATOM 691 C CA . GLU A 1 88 ? 7.992 -16.076 -9.443 1.00 94.31 88 GLU A CA 1
ATOM 692 C C . GLU A 1 88 ? 7.581 -15.194 -8.271 1.00 94.31 88 GLU A C 1
ATOM 694 O O . GLU A 1 88 ? 6.611 -15.501 -7.576 1.00 94.31 88 GLU A O 1
ATOM 699 N N . ARG A 1 89 ? 8.247 -14.049 -8.095 1.00 93.19 89 ARG A N 1
ATOM 700 C CA . ARG A 1 89 ? 7.910 -13.111 -7.022 1.00 93.19 89 ARG A CA 1
ATOM 701 C C . ARG A 1 89 ? 6.525 -12.495 -7.189 1.00 93.19 89 ARG A C 1
ATOM 703 O O . ARG A 1 89 ? 5.779 -12.430 -6.215 1.00 93.19 89 ARG A O 1
ATOM 710 N N . ILE A 1 90 ? 6.152 -12.103 -8.409 1.00 94.12 90 ILE A N 1
ATOM 711 C CA . ILE A 1 90 ? 4.802 -11.594 -8.714 1.00 94.12 90 ILE A CA 1
ATOM 712 C C . ILE A 1 90 ? 3.738 -12.649 -8.376 1.00 94.12 90 ILE A C 1
ATOM 714 O O . ILE A 1 90 ? 2.718 -12.326 -7.760 1.00 94.12 90 ILE A O 1
ATOM 718 N N . ARG A 1 91 ? 4.002 -13.918 -8.716 1.00 92.38 91 ARG A N 1
ATOM 719 C CA . ARG A 1 91 ? 3.108 -15.043 -8.419 1.00 92.38 91 ARG A CA 1
ATOM 720 C C . ARG A 1 91 ? 3.005 -15.327 -6.919 1.00 92.38 91 ARG A C 1
ATOM 722 O O . ARG A 1 91 ? 1.897 -15.507 -6.425 1.00 92.38 91 ARG A O 1
ATOM 729 N N . LEU A 1 92 ? 4.126 -15.349 -6.195 1.00 91.38 92 LEU A N 1
ATOM 730 C CA . LEU A 1 92 ? 4.166 -15.604 -4.747 1.00 91.38 92 LEU A CA 1
ATOM 731 C C . LEU A 1 92 ? 3.465 -14.509 -3.936 1.00 91.38 92 LEU A C 1
ATOM 733 O O . LEU A 1 92 ? 2.820 -14.802 -2.931 1.00 91.38 92 LEU A O 1
ATOM 737 N N . LEU A 1 93 ? 3.567 -13.257 -4.383 1.00 90.50 93 LEU A N 1
ATOM 738 C CA . LEU A 1 93 ? 2.868 -12.120 -3.783 1.00 90.50 93 LEU A CA 1
ATOM 739 C C . LEU A 1 93 ? 1.388 -12.037 -4.201 1.00 90.50 93 LEU A C 1
ATOM 741 O O . LEU A 1 93 ? 0.672 -11.158 -3.722 1.00 90.50 93 LEU A O 1
ATOM 745 N N . CYS A 1 94 ? 0.921 -12.939 -5.073 1.00 91.56 94 CYS A N 1
ATOM 746 C CA . CYS A 1 94 ? -0.438 -12.960 -5.616 1.00 91.56 94 CYS A CA 1
ATOM 747 C C . CYS A 1 94 ? -0.868 -11.606 -6.214 1.00 91.56 94 CYS A C 1
ATOM 749 O O . CYS A 1 94 ? -2.017 -11.185 -6.052 1.00 91.56 94 CYS A O 1
ATOM 751 N N . LEU A 1 95 ? 0.055 -10.904 -6.881 1.00 92.81 95 LEU A N 1
ATOM 752 C CA . LEU A 1 95 ? -0.222 -9.584 -7.441 1.00 92.81 95 LEU A CA 1
ATOM 753 C C . LEU A 1 95 ? -1.022 -9.705 -8.738 1.00 92.81 95 LEU A C 1
ATOM 755 O O . LEU A 1 95 ? -0.591 -10.316 -9.712 1.00 92.81 95 LEU A O 1
ATOM 759 N N . GLU A 1 96 ? -2.172 -9.041 -8.777 1.00 90.94 96 GLU A N 1
ATOM 760 C CA . GLU A 1 96 ? -3.011 -8.919 -9.972 1.00 90.94 96 GLU A CA 1
ATOM 761 C C . GLU A 1 96 ? -2.471 -7.797 -10.873 1.00 90.94 96 GLU A C 1
ATOM 763 O O . GLU A 1 96 ? -3.051 -6.703 -10.945 1.00 90.94 96 GLU A O 1
ATOM 768 N N . VAL A 1 97 ? -1.308 -8.041 -11.484 1.00 92.75 97 VAL A N 1
ATOM 769 C CA . VAL A 1 97 ? -0.606 -7.114 -12.382 1.00 92.75 97 VAL A CA 1
ATOM 770 C C . VAL A 1 97 ? -0.196 -7.810 -13.677 1.00 92.75 97 VAL A C 1
ATOM 772 O O . VAL A 1 97 ? 0.160 -8.983 -13.691 1.00 92.75 97 VAL A O 1
ATOM 775 N N . ASN A 1 98 ? -0.230 -7.058 -14.771 1.00 93.12 98 ASN A N 1
ATOM 776 C CA . ASN A 1 98 ? 0.314 -7.443 -16.072 1.00 93.12 98 ASN A CA 1
ATOM 777 C C . ASN A 1 98 ? 1.345 -6.401 -16.541 1.00 93.12 98 ASN A C 1
ATOM 779 O O . ASN A 1 98 ? 1.411 -5.290 -16.001 1.00 93.12 98 ASN A O 1
ATOM 783 N N . VAL A 1 99 ? 2.126 -6.723 -17.576 1.00 92.94 99 VAL A N 1
ATOM 784 C CA . VAL A 1 99 ? 3.146 -5.798 -18.105 1.00 92.94 99 VAL A CA 1
ATOM 785 C C . VAL A 1 99 ? 2.549 -4.439 -18.491 1.00 92.94 99 VAL A C 1
ATOM 787 O O . VAL A 1 99 ? 3.129 -3.400 -18.193 1.00 92.94 99 VAL A O 1
ATOM 790 N N . HIS A 1 100 ? 1.340 -4.422 -19.058 1.00 93.69 100 HIS A N 1
ATOM 791 C CA . HIS A 1 100 ? 0.654 -3.192 -19.461 1.00 93.69 100 HIS A CA 1
ATOM 792 C C . HIS A 1 100 ? 0.271 -2.301 -18.272 1.00 93.69 100 HIS A C 1
ATOM 794 O O . HIS A 1 100 ? 0.410 -1.083 -18.346 1.00 93.69 100 HIS A O 1
ATOM 800 N N . SER A 1 101 ? -0.156 -2.893 -17.158 1.00 94.56 101 SER A N 1
ATOM 801 C CA . SER A 1 101 ? -0.476 -2.187 -15.918 1.00 94.56 101 SER A CA 1
ATOM 802 C C . SER A 1 101 ? 0.779 -1.595 -15.288 1.00 94.56 101 SER A C 1
ATOM 804 O O . SER A 1 101 ? 0.745 -0.466 -14.814 1.00 94.56 101 SER A O 1
ATOM 806 N N . ILE A 1 102 ? 1.910 -2.303 -15.367 1.00 94.31 102 ILE A N 1
ATOM 807 C CA . ILE A 1 102 ? 3.199 -1.802 -14.882 1.00 94.31 102 ILE A CA 1
ATOM 808 C C . ILE A 1 102 ? 3.664 -0.628 -15.751 1.00 94.31 102 ILE A C 1
ATOM 810 O O . ILE A 1 102 ? 4.056 0.409 -15.217 1.00 94.31 102 ILE A O 1
ATOM 814 N N . VAL A 1 103 ? 3.556 -0.744 -17.079 1.00 94.38 103 VAL A N 1
ATOM 815 C CA . VAL A 1 103 ? 3.841 0.358 -18.015 1.00 94.38 103 VAL A CA 1
ATOM 816 C C . VAL A 1 103 ? 2.969 1.577 -17.710 1.00 94.38 103 VAL A C 1
ATOM 818 O O . VAL A 1 103 ? 3.487 2.694 -17.641 1.00 94.38 103 VAL A O 1
ATOM 821 N N . TYR A 1 104 ? 1.672 1.373 -17.465 1.00 93.62 104 TYR A N 1
ATOM 822 C CA . TYR A 1 104 ? 0.760 2.440 -17.058 1.00 93.62 104 TYR A CA 1
ATOM 823 C C . TYR A 1 104 ? 1.228 3.108 -15.759 1.00 93.62 104 TYR A C 1
ATOM 825 O O . TYR A 1 104 ? 1.407 4.327 -15.739 1.00 93.62 104 TYR A O 1
ATOM 833 N N . SER A 1 105 ? 1.537 2.321 -14.722 1.00 93.31 105 SER A N 1
ATOM 834 C CA . SER A 1 105 ? 2.042 2.820 -13.437 1.00 93.31 105 SER A CA 1
ATOM 835 C C . SER A 1 105 ? 3.333 3.634 -13.585 1.00 93.31 105 SER A C 1
ATOM 837 O O . SER A 1 105 ? 3.465 4.688 -12.959 1.00 93.31 105 SER A O 1
ATOM 839 N N . ILE A 1 106 ? 4.259 3.215 -14.459 1.00 92.75 106 ILE A N 1
ATOM 840 C CA . ILE A 1 106 ? 5.486 3.968 -14.777 1.00 92.75 106 ILE A CA 1
ATOM 841 C C . ILE A 1 106 ? 5.149 5.315 -15.431 1.00 92.75 106 ILE A C 1
ATOM 843 O O . ILE A 1 106 ? 5.694 6.344 -15.018 1.00 92.75 106 ILE A O 1
ATOM 847 N 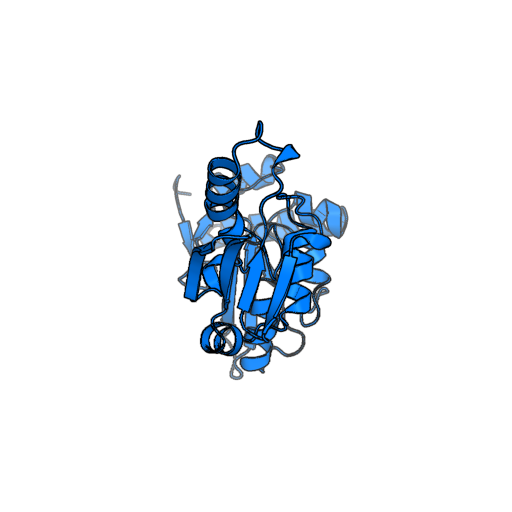N . CYS A 1 107 ? 4.228 5.339 -16.397 1.00 91.94 107 CYS A N 1
ATOM 848 C CA . CYS A 1 107 ? 3.840 6.562 -17.109 1.00 91.94 107 CYS A CA 1
ATOM 849 C C . CYS A 1 107 ? 3.112 7.567 -16.202 1.00 91.94 107 CYS A C 1
ATOM 851 O O . CYS A 1 107 ? 3.372 8.769 -16.276 1.00 91.94 107 CYS A O 1
ATOM 853 N N . THR A 1 108 ? 2.235 7.089 -15.314 1.00 90.88 108 THR A N 1
ATOM 854 C CA . THR A 1 108 ? 1.486 7.933 -14.364 1.00 90.88 108 THR A CA 1
ATOM 855 C C . THR A 1 108 ? 2.279 8.307 -13.113 1.00 90.88 108 THR A C 1
ATOM 857 O O . THR A 1 108 ? 1.817 9.104 -12.296 1.00 90.88 108 THR A O 1
ATOM 860 N N . SER A 1 109 ? 3.467 7.729 -12.932 1.00 88.69 109 SER A N 1
ATOM 861 C CA . SER A 1 109 ? 4.317 8.001 -11.778 1.00 88.69 109 SER A CA 1
ATOM 862 C C . SER A 1 109 ? 4.811 9.454 -11.740 1.00 88.69 109 SER A C 1
ATOM 864 O O . SER A 1 109 ? 4.768 10.206 -12.718 1.00 88.69 109 SER A O 1
ATOM 866 N N . LYS A 1 110 ? 5.400 9.839 -10.601 1.00 84.62 110 LYS A N 1
ATOM 867 C CA . LYS A 1 110 ? 6.034 11.156 -10.411 1.00 84.62 110 LYS A CA 1
ATOM 868 C C . LYS A 1 110 ? 7.176 11.443 -11.404 1.00 84.62 110 LYS A C 1
ATOM 870 O O . LYS A 1 110 ? 7.560 12.601 -11.543 1.00 84.62 110 LYS A O 1
ATOM 875 N N . LEU A 1 111 ? 7.681 10.427 -12.112 1.00 82.56 111 LEU A N 1
ATOM 876 C CA . LEU A 1 111 ? 8.734 10.550 -13.127 1.00 82.56 111 LEU A CA 1
ATOM 877 C C . LEU A 1 111 ? 8.250 11.271 -14.394 1.00 82.56 111 LEU A C 1
ATOM 879 O O . LEU A 1 111 ? 9.053 11.885 -15.107 1.00 82.56 111 LEU A O 1
ATOM 883 N N . LYS A 1 112 ? 6.932 11.254 -14.660 1.00 78.38 112 LYS A N 1
ATOM 884 C CA . LYS A 1 112 ? 6.308 11.856 -15.852 1.00 78.38 112 LYS A CA 1
ATOM 885 C C . LYS A 1 112 ? 7.039 11.441 -17.138 1.00 78.38 112 LYS A C 1
ATOM 887 O O . LYS A 1 112 ? 7.454 12.305 -17.921 1.00 78.38 112 LYS A O 1
ATOM 892 N N . VAL A 1 113 ? 7.285 10.140 -17.296 1.00 85.94 113 VAL A N 1
ATOM 893 C CA . VAL A 1 113 ? 7.858 9.561 -18.519 1.00 85.94 113 VAL A CA 1
ATOM 894 C C . VAL A 1 113 ? 6.761 9.529 -19.580 1.00 85.94 113 VAL A C 1
ATOM 896 O O . VAL A 1 113 ? 5.615 9.197 -19.281 1.00 85.94 113 VAL A O 1
ATOM 899 N N . LYS A 1 114 ? 7.086 9.918 -20.816 1.00 88.62 114 LYS A N 1
ATOM 900 C CA . LYS A 1 114 ? 6.119 9.890 -21.920 1.00 88.62 114 LYS A CA 1
ATOM 901 C C . LYS A 1 114 ? 5.785 8.434 -22.272 1.00 88.62 114 LYS A C 1
ATOM 903 O O . LYS A 1 114 ? 6.710 7.626 -22.317 1.00 88.62 114 LYS A O 1
ATOM 908 N N . PRO A 1 115 ? 4.530 8.103 -22.626 1.00 88.94 115 PRO A N 1
ATOM 909 C CA . PRO A 1 115 ? 4.167 6.746 -23.044 1.00 88.94 115 PRO A CA 1
ATOM 910 C C . PRO A 1 115 ? 4.997 6.222 -24.224 1.00 88.94 115 PRO A C 1
ATOM 912 O O . PRO A 1 115 ? 5.331 5.048 -24.260 1.00 88.94 115 PRO A O 1
ATOM 915 N N . ALA A 1 116 ? 5.408 7.103 -25.144 1.00 89.25 116 ALA A N 1
ATOM 916 C CA . ALA A 1 116 ? 6.280 6.752 -26.270 1.00 89.25 116 ALA A CA 1
ATOM 917 C C . ALA A 1 116 ? 7.671 6.242 -25.844 1.00 89.25 116 ALA A C 1
ATOM 919 O O . ALA A 1 116 ? 8.337 5.556 -26.611 1.00 89.25 116 ALA A O 1
ATOM 920 N N . ASN A 1 117 ? 8.101 6.563 -24.622 1.00 90.81 117 ASN A N 1
ATOM 921 C CA . ASN A 1 117 ? 9.401 6.185 -24.083 1.00 90.81 117 ASN A CA 1
ATOM 922 C C . ASN A 1 117 ? 9.333 4.908 -23.229 1.00 90.81 117 ASN A C 1
ATOM 924 O O . ASN A 1 117 ? 10.337 4.542 -22.624 1.00 90.81 117 ASN A O 1
ATOM 928 N N . VAL A 1 118 ? 8.181 4.241 -23.131 1.00 94.12 118 VAL A N 1
ATOM 929 C CA . VAL A 1 118 ? 8.037 2.990 -22.377 1.00 94.12 118 VAL A CA 1
ATOM 930 C C . VAL A 1 118 ? 7.475 1.923 -23.302 1.00 94.12 118 VAL A C 1
ATOM 932 O O . VAL A 1 118 ? 6.343 2.027 -23.766 1.00 94.12 118 VAL A O 1
ATOM 935 N N . GLN A 1 119 ? 8.255 0.878 -23.556 1.00 94.06 119 GLN A N 1
ATOM 936 C CA . GLN A 1 119 ? 7.870 -0.201 -24.459 1.00 94.06 119 GLN A CA 1
ATOM 937 C C . GLN A 1 119 ? 7.932 -1.546 -23.738 1.00 94.06 119 GLN A C 1
ATOM 939 O O . GLN A 1 119 ? 8.971 -1.937 -23.208 1.00 94.06 119 GLN A O 1
ATOM 944 N N . ALA A 1 120 ? 6.828 -2.289 -23.751 1.00 94.12 120 ALA A N 1
ATOM 945 C CA . ALA A 1 120 ? 6.839 -3.692 -23.353 1.00 94.12 120 ALA A CA 1
ATOM 946 C C . ALA A 1 120 ? 7.503 -4.518 -24.466 1.00 94.12 120 ALA A C 1
ATOM 948 O O . ALA A 1 120 ? 7.027 -4.520 -25.600 1.00 94.12 120 ALA A O 1
ATOM 949 N N . VAL A 1 121 ? 8.613 -5.189 -24.151 1.00 91.94 121 VAL A N 1
ATOM 950 C CA . VAL A 1 121 ? 9.319 -6.074 -25.098 1.00 91.94 121 VAL A CA 1
ATOM 951 C C . VAL A 1 121 ? 8.771 -7.492 -25.014 1.00 91.94 121 VAL A C 1
ATOM 953 O O . VAL A 1 121 ? 8.629 -8.171 -26.024 1.00 91.94 121 VAL A O 1
ATOM 956 N N . SER A 1 122 ? 8.464 -7.941 -23.798 1.00 92.44 122 SER A N 1
ATOM 957 C CA . SER A 1 122 ? 7.847 -9.238 -23.523 1.00 92.44 122 SER A CA 1
ATOM 958 C C . SER A 1 122 ? 6.949 -9.132 -22.292 1.00 92.44 122 SER A C 1
ATOM 960 O O . SER A 1 122 ? 6.894 -8.081 -21.654 1.00 92.44 122 SER A O 1
ATOM 962 N N . GLU A 1 123 ? 6.289 -10.226 -21.914 1.00 91.19 123 GLU A N 1
ATOM 963 C CA . GLU A 1 123 ? 5.488 -10.305 -20.684 1.00 91.19 123 GLU A CA 1
ATOM 964 C C . GLU A 1 123 ? 6.294 -9.956 -19.419 1.00 91.19 123 GLU A C 1
ATOM 966 O O . GLU A 1 123 ? 5.743 -9.433 -18.453 1.00 91.19 123 GLU A O 1
ATOM 971 N N . TRP A 1 124 ? 7.614 -10.167 -19.448 1.00 93.62 124 TRP A N 1
ATOM 972 C CA . TRP A 1 124 ? 8.487 -9.993 -18.287 1.00 93.62 124 TRP A CA 1
ATOM 973 C C . TRP A 1 124 ? 9.616 -8.982 -18.495 1.00 93.62 124 TRP A C 1
ATOM 975 O O . TRP A 1 124 ? 10.516 -8.901 -17.660 1.00 93.62 124 TRP A O 1
ATOM 985 N N . ALA A 1 125 ? 9.607 -8.225 -19.595 1.00 94.81 125 ALA A N 1
ATOM 986 C CA . ALA A 1 125 ? 10.658 -7.254 -19.888 1.00 94.81 125 ALA A CA 1
ATOM 987 C C . ALA A 1 125 ? 10.104 -5.949 -20.462 1.00 94.81 125 ALA A C 1
ATOM 989 O O . ALA A 1 125 ? 9.310 -5.956 -21.408 1.00 94.81 125 ALA A O 1
ATOM 990 N N . ILE A 1 126 ? 10.582 -4.828 -19.920 1.00 96.25 126 ILE A N 1
ATOM 991 C CA . ILE A 1 126 ? 10.180 -3.473 -20.309 1.00 96.25 126 ILE A CA 1
ATOM 992 C C . ILE A 1 126 ? 11.434 -2.671 -20.668 1.00 96.25 126 ILE A C 1
ATOM 994 O O . ILE A 1 126 ? 12.413 -2.677 -19.922 1.00 96.25 126 ILE A O 1
ATOM 998 N N . LYS A 1 127 ? 11.393 -1.965 -21.798 1.00 95.19 127 LYS A N 1
ATOM 999 C CA . LYS A 1 127 ? 12.368 -0.937 -22.167 1.00 95.19 127 LYS A CA 1
ATOM 1000 C C . LYS A 1 127 ? 11.855 0.432 -21.745 1.00 95.19 127 LYS A C 1
ATOM 1002 O O . LYS A 1 127 ? 10.710 0.781 -22.039 1.00 95.19 127 LYS A O 1
ATOM 1007 N N . VAL A 1 128 ? 12.710 1.214 -21.094 1.00 94.38 128 VAL A N 1
ATOM 1008 C CA . VAL A 1 128 ? 12.411 2.597 -20.711 1.00 94.38 128 VAL A CA 1
ATOM 1009 C C . VAL A 1 128 ? 13.485 3.527 -21.267 1.00 94.38 128 VAL A C 1
ATOM 1011 O O . VAL A 1 128 ? 14.660 3.410 -20.929 1.00 94.38 128 VAL A O 1
ATOM 1014 N N . TYR A 1 129 ? 13.075 4.467 -22.109 1.00 91.19 129 TYR A N 1
ATOM 1015 C CA . TYR A 1 129 ? 13.941 5.453 -22.741 1.00 91.19 129 TYR A CA 1
ATOM 1016 C C . TYR A 1 129 ? 13.971 6.751 -21.924 1.00 91.19 129 TYR A C 1
ATOM 1018 O O . TYR A 1 129 ? 12.939 7.259 -21.469 1.00 91.19 129 TYR A O 1
ATOM 1026 N N . ALA A 1 130 ? 15.162 7.321 -21.750 1.00 85.88 130 ALA A N 1
ATOM 1027 C CA . ALA A 1 130 ? 15.314 8.630 -21.127 1.00 85.88 130 ALA A CA 1
ATOM 1028 C C . ALA A 1 130 ? 14.905 9.748 -22.104 1.00 85.88 130 ALA A C 1
ATOM 1030 O O . ALA A 1 130 ? 15.162 9.661 -23.302 1.00 85.88 130 ALA A O 1
ATOM 1031 N N . ASP A 1 131 ? 14.271 10.811 -21.596 1.00 79.81 131 ASP A N 1
ATOM 1032 C CA . ASP A 1 131 ? 13.979 12.008 -22.396 1.00 79.81 131 ASP A CA 1
ATOM 1033 C C . ASP A 1 131 ? 15.168 12.988 -22.298 1.00 79.81 131 ASP A C 1
ATOM 1035 O O . ASP A 1 131 ? 15.421 13.517 -21.207 1.00 79.81 131 ASP A O 1
ATOM 1039 N N . PRO A 1 132 ? 15.902 13.255 -23.395 1.00 67.50 132 PRO A N 1
ATOM 1040 C CA . PRO A 1 132 ? 17.076 14.128 -23.371 1.00 67.50 132 PRO A CA 1
ATOM 1041 C C . PRO A 1 132 ? 16.735 15.597 -23.062 1.00 67.50 132 PRO A C 1
ATOM 1043 O O . PRO A 1 132 ? 17.602 16.347 -22.609 1.00 67.50 132 PRO A O 1
ATOM 1046 N N . GLY A 1 133 ? 15.476 16.019 -23.250 1.00 64.88 133 GLY A N 1
ATOM 1047 C CA . GLY A 1 133 ? 15.059 17.416 -23.093 1.00 64.88 133 GLY A CA 1
ATOM 1048 C C . GLY A 1 133 ? 14.915 17.904 -21.645 1.00 64.88 133 GLY A C 1
ATOM 1049 O O . GLY A 1 133 ? 14.918 19.109 -21.412 1.00 64.88 133 GLY A O 1
ATOM 1050 N N . LYS A 1 134 ? 14.798 17.005 -20.655 1.00 63.91 134 LYS A N 1
ATOM 1051 C CA . LYS A 1 134 ? 14.540 17.387 -19.248 1.00 63.91 134 LYS A CA 1
ATOM 1052 C C . LYS A 1 134 ? 15.789 17.757 -18.437 1.00 63.91 134 LYS A C 1
ATOM 1054 O O . LYS A 1 134 ? 15.648 18.419 -17.413 1.00 63.91 134 LYS A O 1
ATOM 1059 N N . HIS A 1 135 ? 16.984 17.335 -18.858 1.00 57.34 135 HIS A N 1
ATOM 1060 C CA . HIS A 1 135 ? 18.187 17.358 -18.007 1.00 57.34 135 HIS A CA 1
ATOM 1061 C C . HIS A 1 135 ? 19.426 17.976 -18.675 1.00 57.34 135 HIS A C 1
ATOM 1063 O O . HIS A 1 135 ? 20.547 17.551 -18.422 1.00 57.34 135 HIS A O 1
ATOM 1069 N N . GLY A 1 136 ? 19.246 18.988 -19.529 1.00 57.66 136 GLY A N 1
ATOM 1070 C CA . GLY A 1 136 ? 20.382 19.730 -20.095 1.00 57.66 136 GLY A CA 1
ATOM 1071 C C . GLY A 1 136 ? 21.164 18.978 -21.179 1.00 57.66 136 GLY A C 1
ATOM 1072 O O . GLY A 1 136 ? 22.321 19.295 -21.424 1.00 57.66 136 GLY A O 1
ATOM 1073 N N . GLY A 1 137 ? 20.539 17.996 -21.843 1.00 62.53 137 GLY A N 1
ATOM 1074 C CA . GLY A 1 137 ? 21.044 17.395 -23.083 1.00 62.53 137 GLY A CA 1
ATOM 1075 C C . GLY A 1 137 ? 21.948 16.168 -22.932 1.00 62.53 137 GLY A C 1
ATOM 1076 O O . GLY A 1 137 ? 22.158 15.465 -23.918 1.00 62.53 137 GLY A O 1
ATOM 1077 N N . TRP A 1 138 ? 22.442 15.840 -21.732 1.00 74.00 138 TRP A N 1
ATOM 1078 C CA . TRP A 1 138 ? 23.255 14.632 -21.539 1.00 74.00 138 TRP A CA 1
ATOM 1079 C C . TRP A 1 138 ? 22.399 13.404 -21.243 1.00 74.00 138 TRP A C 1
ATOM 1081 O O . TRP A 1 138 ? 21.944 13.180 -20.119 1.00 74.00 138 TRP A O 1
ATOM 1091 N N . LEU A 1 139 ? 22.234 12.570 -22.271 1.00 78.06 139 LEU A N 1
ATOM 1092 C CA . LEU A 1 139 ? 21.451 11.336 -22.223 1.00 78.06 139 LEU A CA 1
ATOM 1093 C C . LEU A 1 139 ? 21.880 10.403 -21.079 1.00 78.06 139 LEU A C 1
ATOM 1095 O O . LEU A 1 139 ? 21.022 9.887 -20.370 1.00 78.06 139 LEU A O 1
ATOM 1099 N N . ASN A 1 140 ? 23.186 10.251 -20.844 1.00 81.75 140 ASN A N 1
ATOM 1100 C CA . ASN A 1 140 ? 23.711 9.378 -19.788 1.00 81.75 140 ASN A CA 1
ATOM 1101 C C . ASN A 1 140 ? 23.277 9.838 -18.389 1.00 81.75 140 ASN A C 1
ATOM 1103 O O . ASN A 1 140 ? 22.895 9.023 -17.557 1.00 81.75 140 ASN A O 1
ATOM 1107 N N . MET A 1 141 ? 23.270 11.150 -18.132 1.00 84.00 141 MET A N 1
ATOM 1108 C CA . MET A 1 141 ? 22.825 11.692 -16.846 1.00 84.00 141 MET A CA 1
ATOM 1109 C C . MET A 1 141 ? 21.322 11.470 -16.643 1.00 84.00 141 MET A C 1
ATOM 1111 O O . MET A 1 141 ? 20.895 11.073 -15.558 1.00 84.00 141 MET A O 1
ATOM 1115 N N . ALA A 1 142 ? 20.525 11.685 -17.694 1.00 84.81 142 ALA A N 1
ATOM 1116 C CA . ALA A 1 142 ? 19.090 11.424 -17.661 1.00 84.81 142 ALA A CA 1
ATOM 1117 C C . ALA A 1 142 ? 18.790 9.933 -17.420 1.00 84.81 142 ALA A C 1
ATOM 1119 O O . ALA A 1 142 ? 17.896 9.609 -16.636 1.00 84.81 142 ALA A O 1
ATOM 1120 N N . LEU A 1 143 ? 19.562 9.034 -18.041 1.00 87.75 143 LEU A N 1
ATOM 1121 C CA . LEU A 1 143 ? 19.435 7.588 -17.868 1.00 87.75 143 LEU A CA 1
ATOM 1122 C C . LEU A 1 143 ? 19.794 7.155 -16.439 1.00 87.75 143 LEU A C 1
ATOM 1124 O O . LEU A 1 143 ? 19.003 6.458 -15.809 1.00 87.75 143 LEU A O 1
ATOM 1128 N N . GLN A 1 144 ? 20.901 7.659 -15.883 1.00 87.88 144 GLN A N 1
ATOM 1129 C CA . GLN A 1 144 ? 21.300 7.376 -14.500 1.00 87.88 144 GLN A CA 1
ATOM 1130 C C . GLN A 1 144 ? 20.295 7.903 -13.473 1.00 87.88 144 GLN A C 1
ATOM 1132 O O . GLN A 1 144 ? 20.006 7.244 -12.471 1.00 87.88 144 GLN A O 1
ATOM 1137 N N . GLN A 1 145 ? 19.746 9.101 -13.691 1.00 88.06 145 GLN A N 1
ATOM 1138 C CA . GLN A 1 145 ? 18.705 9.636 -12.817 1.00 88.06 145 GLN A CA 1
ATOM 1139 C C . GLN A 1 145 ? 17.447 8.768 -12.876 1.00 88.06 145 GLN A C 1
ATOM 1141 O O . GLN A 1 145 ? 16.870 8.451 -11.833 1.00 88.06 145 GLN A O 1
ATOM 1146 N N . LEU A 1 146 ? 17.044 8.361 -14.080 1.00 89.69 146 LEU A N 1
ATOM 1147 C CA . LEU A 1 146 ? 15.908 7.474 -14.267 1.00 89.69 146 LEU A CA 1
ATOM 1148 C C . LEU A 1 146 ? 16.149 6.127 -13.574 1.00 89.69 146 LEU A C 1
ATOM 1150 O O . LEU A 1 146 ? 15.288 5.697 -12.814 1.00 89.69 146 LEU A O 1
ATOM 1154 N N . ALA A 1 147 ? 17.331 5.526 -13.728 1.00 91.19 147 ALA A N 1
ATOM 1155 C CA . ALA A 1 147 ? 17.700 4.259 -13.095 1.00 91.19 147 ALA A CA 1
ATOM 1156 C C . ALA A 1 147 ? 17.591 4.308 -11.562 1.00 91.19 147 ALA A C 1
ATOM 1158 O O . ALA A 1 147 ? 17.143 3.348 -10.942 1.00 91.19 147 ALA A O 1
ATOM 1159 N N . ARG A 1 148 ? 17.921 5.447 -10.936 1.00 91.56 148 ARG A N 1
ATOM 1160 C CA . ARG A 1 148 ? 17.779 5.627 -9.478 1.00 91.56 148 ARG A CA 1
ATOM 1161 C C . ARG A 1 148 ? 16.330 5.753 -9.020 1.00 91.56 148 ARG A C 1
ATOM 1163 O O . ARG A 1 148 ? 16.009 5.363 -7.902 1.00 91.56 148 ARG A O 1
ATOM 1170 N N . GLN A 1 149 ? 15.466 6.351 -9.837 1.00 92.19 149 GLN A N 1
ATOM 1171 C CA . GLN A 1 149 ? 14.096 6.667 -9.430 1.00 92.19 149 GLN A CA 1
ATOM 1172 C C . GLN A 1 149 ? 13.074 5.608 -9.867 1.00 92.19 149 GLN A C 1
ATOM 1174 O O . GLN A 1 149 ? 12.029 5.471 -9.230 1.00 92.19 149 GLN A O 1
ATOM 1179 N N . LEU A 1 150 ? 13.373 4.845 -10.922 1.00 93.25 150 LEU A N 1
ATOM 1180 C CA . LEU A 1 150 ? 12.503 3.811 -11.479 1.00 93.25 150 LEU A CA 1
ATOM 1181 C C . LEU A 1 150 ? 12.137 2.705 -10.465 1.00 93.25 150 LEU A C 1
ATOM 1183 O O . LEU A 1 150 ? 10.952 2.378 -10.389 1.00 93.25 150 LEU A O 1
ATOM 1187 N N . PRO A 1 151 ? 13.058 2.192 -9.617 1.00 95.50 151 PRO A N 1
ATOM 1188 C CA . PRO A 1 151 ? 12.715 1.198 -8.598 1.00 95.50 151 PRO A CA 1
ATOM 1189 C C . PRO A 1 151 ? 11.630 1.664 -7.619 1.00 95.50 151 PRO A C 1
ATOM 1191 O O . PRO A 1 151 ? 10.844 0.849 -7.149 1.00 95.50 151 PRO A O 1
ATOM 1194 N N . ALA A 1 152 ? 11.558 2.967 -7.325 1.00 94.50 152 ALA A N 1
ATOM 1195 C CA . ALA A 1 152 ? 10.634 3.530 -6.339 1.00 94.50 152 ALA A CA 1
ATOM 1196 C C . ALA A 1 152 ? 9.203 3.743 -6.873 1.00 94.50 152 ALA A C 1
ATOM 1198 O O . ALA A 1 152 ? 8.327 4.199 -6.133 1.00 94.50 152 ALA A O 1
ATOM 1199 N N . VAL A 1 153 ? 8.950 3.450 -8.154 1.00 94.69 153 VAL A N 1
ATOM 1200 C CA . VAL A 1 153 ? 7.611 3.544 -8.748 1.00 94.69 153 VAL A CA 1
ATOM 1201 C C . VAL A 1 153 ? 6.687 2.522 -8.093 1.00 94.69 153 VAL A C 1
ATOM 1203 O O . VAL A 1 153 ? 7.009 1.342 -8.027 1.00 94.69 153 VAL A O 1
ATOM 1206 N N . VAL A 1 154 ? 5.518 2.965 -7.631 1.00 94.81 154 VAL A N 1
ATOM 1207 C CA . VAL A 1 154 ? 4.491 2.077 -7.070 1.00 94.81 154 VAL A CA 1
ATOM 1208 C C . VAL A 1 154 ? 3.744 1.400 -8.214 1.00 94.81 154 VAL A C 1
ATOM 1210 O O . VAL A 1 154 ? 3.161 2.084 -9.055 1.00 94.81 154 VAL A O 1
ATOM 1213 N N . VAL A 1 155 ? 3.766 0.068 -8.249 1.00 94.44 155 VAL A N 1
ATOM 1214 C CA . VAL A 1 155 ? 3.121 -0.733 -9.304 1.00 94.44 155 VAL A CA 1
ATOM 1215 C C . VAL A 1 155 ? 1.741 -1.239 -8.895 1.00 94.44 155 VAL A C 1
ATOM 1217 O O . VAL A 1 155 ? 0.854 -1.336 -9.741 1.00 94.44 155 VAL A O 1
ATOM 1220 N N . LYS A 1 156 ? 1.550 -1.526 -7.605 1.00 94.00 156 LYS A N 1
ATOM 1221 C CA . LYS A 1 156 ? 0.296 -1.989 -6.999 1.00 94.00 156 LYS A CA 1
ATOM 1222 C C . LYS A 1 156 ? 0.250 -1.527 -5.538 1.00 94.00 156 LYS A C 1
ATOM 1224 O O . LYS A 1 156 ? 1.293 -1.231 -4.956 1.00 94.00 156 LYS A O 1
ATOM 1229 N N . GLY A 1 157 ? -0.944 -1.466 -4.957 1.00 93.94 157 GLY A N 1
ATOM 1230 C CA . GLY A 1 157 ? -1.134 -1.070 -3.564 1.00 93.94 157 GLY A CA 1
ATOM 1231 C C . GLY A 1 157 ? -1.481 0.401 -3.370 1.00 93.94 157 GLY A C 1
ATOM 1232 O O . GLY A 1 157 ? -1.527 1.192 -4.318 1.00 93.94 157 GLY A O 1
ATOM 1233 N N . LEU A 1 158 ? -1.719 0.767 -2.113 1.00 94.19 158 LEU A N 1
ATOM 1234 C CA . LEU A 1 158 ? -2.070 2.124 -1.713 1.00 94.19 158 LEU A CA 1
ATOM 1235 C C . LEU A 1 158 ? -0.815 2.913 -1.337 1.00 94.19 158 LEU A C 1
ATOM 1237 O O . LEU A 1 158 ? -0.000 2.480 -0.531 1.00 94.19 158 LEU A O 1
ATOM 1241 N N . THR A 1 159 ? -0.660 4.116 -1.888 1.00 91.19 159 THR A N 1
ATOM 1242 C CA . THR A 1 159 ? 0.572 4.914 -1.707 1.00 91.19 159 THR A CA 1
ATOM 1243 C C . THR A 1 159 ? 0.837 5.352 -0.264 1.00 91.19 159 THR A C 1
ATOM 1245 O O . THR A 1 159 ? 1.996 5.566 0.097 1.00 91.19 159 THR A O 1
ATOM 1248 N N . ARG A 1 160 ? -0.222 5.495 0.542 1.00 92.25 160 ARG A N 1
ATOM 1249 C CA . ARG A 1 160 ? -0.166 5.919 1.950 1.00 92.25 160 ARG A CA 1
ATOM 1250 C C . ARG A 1 160 ? 0.022 4.761 2.936 1.00 92.25 160 ARG A C 1
ATOM 1252 O O . ARG A 1 160 ? 0.308 5.013 4.103 1.00 92.25 160 ARG A O 1
ATOM 1259 N N . VAL A 1 161 ? -0.073 3.521 2.456 1.00 93.56 161 VAL A N 1
ATOM 1260 C CA . VAL A 1 161 ? 0.167 2.311 3.243 1.00 93.56 161 VAL A CA 1
ATOM 1261 C C . VAL A 1 161 ? 1.649 1.952 3.169 1.00 93.56 161 VAL A C 1
ATOM 1263 O O . VAL A 1 161 ? 2.233 1.884 2.083 1.00 93.56 161 VAL A O 1
ATOM 1266 N N . SER A 1 162 ? 2.275 1.728 4.324 1.00 88.75 162 SER A N 1
ATOM 1267 C CA . SER A 1 162 ? 3.667 1.278 4.400 1.00 88.75 162 SER A CA 1
ATOM 1268 C C . SER A 1 162 ? 3.763 -0.242 4.329 1.00 88.75 162 SER A C 1
ATOM 1270 O O . SER A 1 162 ? 4.582 -0.758 3.571 1.00 88.75 162 SER A O 1
ATOM 1272 N N . ARG A 1 163 ? 2.925 -0.946 5.095 1.00 90.69 163 ARG A N 1
ATOM 1273 C CA . ARG A 1 163 ? 2.989 -2.400 5.271 1.00 90.69 163 ARG A CA 1
ATOM 1274 C C . ARG A 1 163 ? 1.621 -2.961 5.635 1.00 90.69 163 ARG A C 1
ATOM 1276 O O . ARG A 1 163 ? 0.842 -2.300 6.317 1.00 90.69 163 ARG A O 1
ATOM 1283 N N . ALA A 1 164 ? 1.348 -4.206 5.254 1.00 93.19 164 ALA A N 1
ATOM 1284 C CA . ALA A 1 164 ? 0.171 -4.922 5.743 1.00 93.19 164 ALA A CA 1
ATOM 1285 C C . ALA A 1 164 ? 0.519 -6.326 6.263 1.00 93.19 164 ALA A C 1
ATOM 1287 O O . ALA A 1 164 ? 1.324 -7.069 5.688 1.00 93.19 164 ALA A O 1
ATOM 1288 N N . VAL A 1 165 ? -0.097 -6.708 7.380 1.00 92.62 165 VAL A N 1
ATOM 1289 C CA . VAL A 1 165 ? 0.121 -7.991 8.055 1.00 92.62 165 VAL A CA 1
ATOM 1290 C C . VAL A 1 165 ? -1.214 -8.699 8.229 1.00 92.62 165 VAL A C 1
ATOM 1292 O O . VAL A 1 165 ? -2.198 -8.102 8.654 1.00 92.62 165 VAL A O 1
ATOM 1295 N N . ILE A 1 166 ? -1.239 -9.986 7.892 1.00 92.31 166 ILE A N 1
ATOM 1296 C CA . ILE A 1 166 ? -2.402 -10.841 8.120 1.00 92.31 166 ILE A CA 1
ATOM 1297 C C . ILE A 1 166 ? -2.330 -11.313 9.569 1.00 92.31 166 ILE A C 1
ATOM 1299 O O . ILE A 1 166 ? -1.373 -11.989 9.947 1.00 92.31 166 ILE A O 1
ATOM 1303 N N . ALA A 1 167 ? -3.324 -10.941 10.364 1.00 90.44 167 ALA A N 1
ATOM 1304 C CA . ALA A 1 167 ? -3.486 -11.400 11.733 1.00 90.44 167 ALA A CA 1
ATOM 1305 C C . ALA A 1 167 ? -4.483 -12.561 11.763 1.00 90.44 167 ALA A C 1
ATOM 1307 O O . ALA A 1 167 ? -5.516 -12.500 11.094 1.00 90.44 167 ALA A O 1
ATOM 1308 N N . CYS A 1 168 ? -4.168 -13.600 12.532 1.00 86.88 168 CYS A N 1
ATOM 1309 C CA . CYS A 1 168 ? -5.085 -14.695 12.829 1.00 86.88 168 CYS A CA 1
ATOM 1310 C C . CYS A 1 168 ? -5.654 -14.459 14.226 1.00 86.88 168 CYS A C 1
ATOM 1312 O O . CYS A 1 168 ? -4.896 -14.206 15.162 1.00 86.88 168 CYS A O 1
ATOM 1314 N N . ASP A 1 169 ? -6.975 -14.459 14.344 1.00 82.25 169 ASP A N 1
ATOM 1315 C CA . ASP A 1 169 ? -7.640 -14.478 15.639 1.00 82.25 169 ASP A CA 1
ATOM 1316 C C . ASP A 1 169 ? -7.851 -15.934 16.068 1.00 82.25 169 ASP A C 1
ATOM 1318 O O . ASP A 1 169 ? -8.682 -16.642 15.492 1.00 82.25 169 ASP A O 1
ATOM 1322 N N . ASP A 1 170 ? -7.076 -16.358 17.068 1.00 72.62 170 ASP A N 1
ATOM 1323 C CA . ASP A 1 170 ? -7.082 -17.721 17.616 1.00 72.62 170 ASP A CA 1
ATOM 1324 C C . ASP A 1 170 ? -8.042 -17.861 18.817 1.00 72.62 170 ASP A C 1
ATOM 1326 O O . ASP A 1 170 ? -8.096 -18.902 19.469 1.00 72.62 170 ASP A O 1
ATOM 1330 N N . SER A 1 171 ? -8.812 -16.813 19.141 1.00 71.94 171 SER A N 1
ATOM 1331 C CA . SER A 1 171 ? -9.691 -16.787 20.322 1.00 71.94 171 SER A CA 1
ATOM 1332 C C . SER A 1 171 ? -10.917 -17.706 20.200 1.00 71.94 171 SER A C 1
ATOM 1334 O O . SER A 1 171 ? -11.596 -17.971 21.193 1.00 71.94 171 SER A O 1
ATOM 1336 N N . GLY A 1 172 ? -11.239 -18.170 18.989 1.00 72.56 172 GLY A N 1
ATOM 1337 C CA . GLY A 1 172 ? -12.378 -19.045 18.705 1.00 72.56 172 GLY A CA 1
ATOM 1338 C C . GLY A 1 172 ? -11.967 -20.419 18.172 1.00 72.56 172 GLY A C 1
ATOM 1339 O O . GLY A 1 172 ? -10.817 -20.661 17.836 1.00 72.56 172 GLY A O 1
ATOM 1340 N N . SER A 1 173 ? -12.940 -21.324 18.022 1.00 74.62 173 SER A N 1
ATOM 1341 C CA . SER A 1 173 ? -12.727 -22.642 17.397 1.00 74.62 173 SER A CA 1
ATOM 1342 C C . SER A 1 173 ? -12.448 -22.577 15.889 1.00 74.62 173 SER A C 1
ATOM 1344 O O . SER A 1 173 ? -12.034 -23.572 15.298 1.00 74.62 173 SER A O 1
ATOM 1346 N N . ILE A 1 174 ? -12.707 -21.427 15.259 1.00 83.94 174 ILE A N 1
ATOM 1347 C CA . ILE A 1 174 ? -12.527 -21.194 13.828 1.00 83.94 174 ILE A CA 1
ATOM 1348 C C . ILE A 1 174 ? -11.572 -20.018 13.646 1.00 83.94 174 ILE A C 1
ATOM 1350 O O . ILE A 1 174 ? -11.892 -18.899 14.051 1.00 83.94 174 ILE A O 1
ATOM 1354 N N . ASN A 1 175 ? -10.455 -20.272 12.965 1.00 83.50 175 ASN A N 1
ATOM 1355 C CA . ASN A 1 175 ? -9.465 -19.255 12.628 1.00 83.50 175 ASN A CA 1
ATOM 1356 C C . ASN A 1 175 ? -10.077 -18.204 11.699 1.00 83.50 175 ASN A C 1
ATOM 1358 O O . ASN A 1 175 ? -10.577 -18.528 10.616 1.00 83.50 175 ASN A O 1
ATOM 1362 N N . ARG A 1 176 ? -10.024 -16.940 12.122 1.00 90.50 176 ARG A N 1
ATOM 1363 C CA . ARG A 1 176 ? -10.444 -15.794 11.311 1.00 90.50 176 ARG A CA 1
ATOM 1364 C C . ARG A 1 176 ? -9.251 -14.905 11.010 1.00 90.50 176 ARG A C 1
ATOM 1366 O O . ARG A 1 176 ? -8.508 -14.515 11.905 1.00 90.50 176 ARG A O 1
ATOM 1373 N N . TYR A 1 177 ? -9.102 -14.563 9.741 1.00 92.44 177 TYR A N 1
ATOM 1374 C CA . TYR A 1 177 ? -8.074 -13.672 9.242 1.00 92.44 177 TYR A CA 1
ATOM 1375 C C . TYR A 1 177 ? -8.611 -12.249 9.125 1.00 92.44 177 TYR A C 1
ATOM 1377 O O . TYR A 1 177 ? -9.657 -12.009 8.519 1.00 92.44 177 TYR A O 1
ATOM 1385 N N . LYS A 1 178 ? -7.834 -11.307 9.649 1.00 93.50 178 LYS A N 1
ATOM 1386 C CA . LYS A 1 178 ? -8.014 -9.864 9.467 1.00 93.50 178 LYS A CA 1
ATOM 1387 C C . LYS A 1 178 ? -6.716 -9.246 8.964 1.00 93.50 178 LYS A C 1
ATOM 1389 O O . LYS A 1 178 ? -5.639 -9.832 9.107 1.00 93.50 178 LYS A O 1
ATOM 1394 N N . LEU A 1 179 ? -6.806 -8.072 8.354 1.00 94.44 179 LEU A N 1
ATOM 1395 C CA . LEU A 1 179 ? -5.650 -7.350 7.841 1.00 94.44 179 LEU A CA 1
ATOM 1396 C C . LEU A 1 179 ? -5.339 -6.167 8.757 1.00 94.44 179 LEU A C 1
ATOM 1398 O O . LEU A 1 179 ? -6.125 -5.233 8.866 1.00 94.44 179 LEU A O 1
ATOM 1402 N N . CYS A 1 180 ? -4.172 -6.181 9.388 1.00 94.31 180 CYS A N 1
ATOM 1403 C CA . CYS A 1 180 ? -3.641 -5.009 10.069 1.00 94.31 180 CYS A CA 1
ATOM 1404 C C . CYS A 1 180 ? -2.777 -4.240 9.069 1.00 94.31 180 CYS A C 1
ATOM 1406 O O . CYS A 1 180 ? -1.805 -4.778 8.532 1.00 94.31 180 CYS A O 1
ATOM 1408 N N . VAL A 1 181 ? -3.152 -3.001 8.783 1.00 94.62 181 VAL A N 1
ATOM 1409 C CA . VAL A 1 181 ? -2.508 -2.140 7.793 1.00 94.62 181 VAL A CA 1
ATOM 1410 C C . VAL A 1 181 ? -1.815 -1.008 8.534 1.00 94.62 181 VAL A C 1
ATOM 1412 O O . VAL A 1 181 ? -2.452 -0.273 9.279 1.00 94.62 181 VAL A O 1
ATOM 1415 N N . GLU A 1 182 ? -0.510 -0.880 8.338 1.00 93.12 182 GLU A N 1
ATOM 1416 C CA . GLU A 1 182 ? 0.290 0.217 8.870 1.00 93.12 182 GLU A CA 1
ATOM 1417 C C . GLU A 1 182 ? 0.303 1.356 7.845 1.00 93.12 182 GLU A C 1
ATOM 1419 O O . GLU A 1 182 ? 0.684 1.171 6.683 1.00 93.12 182 GLU A O 1
ATOM 1424 N N . GLY A 1 183 ? -0.141 2.534 8.269 1.00 91.94 183 GLY A N 1
ATOM 1425 C CA . GLY A 1 183 ? -0.257 3.711 7.418 1.00 91.94 183 GLY A CA 1
ATOM 1426 C C . GLY A 1 183 ? -1.606 4.407 7.540 1.00 91.94 183 GLY A C 1
ATOM 1427 O O . GLY A 1 183 ? -2.496 3.981 8.272 1.00 91.94 183 GLY A O 1
ATOM 1428 N N . ASP A 1 184 ? -1.731 5.492 6.785 1.00 91.69 184 ASP A N 1
ATOM 1429 C CA . ASP A 1 184 ? -2.987 6.217 6.612 1.00 91.69 184 ASP A CA 1
ATOM 1430 C C . ASP A 1 184 ? -3.650 5.800 5.286 1.00 91.69 184 ASP A C 1
ATOM 1432 O O . ASP A 1 184 ? -3.037 5.178 4.416 1.00 91.69 184 ASP A O 1
ATOM 1436 N N . GLY A 1 185 ? -4.885 6.231 5.071 1.00 93.44 185 GLY A N 1
ATOM 1437 C CA . GLY A 1 185 ? -5.670 6.001 3.860 1.00 93.44 185 GLY A CA 1
ATOM 1438 C C . GLY A 1 185 ? -6.926 5.163 4.089 1.00 93.44 185 GLY A C 1
ATOM 1439 O O . GLY A 1 185 ? -7.285 4.384 3.210 1.00 93.44 185 GLY A O 1
ATOM 1440 N N . LEU A 1 186 ? -7.613 5.314 5.225 1.00 95.31 186 LEU A N 1
ATOM 1441 C CA . LEU A 1 186 ? -8.819 4.564 5.599 1.00 95.31 186 LEU A CA 1
ATOM 1442 C C . LEU A 1 186 ? -9.859 4.522 4.477 1.00 95.31 186 LEU A C 1
ATOM 1444 O O . LEU A 1 186 ? -10.422 3.467 4.203 1.00 95.31 186 LEU A O 1
ATOM 1448 N N . ARG A 1 187 ? -10.088 5.650 3.795 1.00 95.69 187 ARG A N 1
ATOM 1449 C CA . ARG A 1 187 ? -11.026 5.727 2.667 1.00 95.69 187 ARG A CA 1
ATOM 1450 C C . ARG A 1 187 ? -10.667 4.751 1.546 1.00 95.69 187 ARG A C 1
ATOM 1452 O O . ARG A 1 187 ? -11.541 4.039 1.060 1.00 95.69 187 ARG A O 1
ATOM 1459 N N . ASP A 1 188 ? -9.398 4.717 1.155 1.00 96.12 188 ASP A N 1
ATOM 1460 C CA . ASP A 1 188 ? -8.922 3.866 0.065 1.00 96.12 188 ASP A CA 1
ATOM 1461 C C . ASP A 1 188 ? -8.891 2.389 0.498 1.00 96.12 188 ASP A C 1
ATOM 1463 O O . ASP A 1 188 ? -9.230 1.499 -0.285 1.00 96.12 188 ASP A O 1
ATOM 1467 N N . VAL A 1 189 ? -8.557 2.123 1.768 1.00 96.44 189 VAL A N 1
ATOM 1468 C CA . VAL A 1 189 ? -8.592 0.774 2.355 1.00 96.44 189 VAL A CA 1
ATOM 1469 C C . VAL A 1 189 ? -10.021 0.225 2.366 1.00 96.44 189 VAL A C 1
ATOM 1471 O O . VAL A 1 189 ? -10.253 -0.864 1.849 1.00 96.44 189 VAL A O 1
ATOM 1474 N N . ILE A 1 190 ? -10.999 0.990 2.863 1.00 96.06 190 ILE A N 1
ATOM 1475 C CA . ILE A 1 190 ? -12.418 0.592 2.878 1.00 96.06 190 ILE A CA 1
ATOM 1476 C C . ILE A 1 190 ? -12.958 0.380 1.454 1.00 96.06 190 ILE A C 1
ATOM 1478 O O . ILE A 1 190 ? -13.768 -0.516 1.224 1.00 96.06 190 ILE A O 1
ATOM 1482 N N . ALA A 1 191 ? -12.504 1.178 0.486 1.00 96.00 191 ALA A N 1
ATOM 1483 C CA . ALA A 1 191 ? -12.924 1.054 -0.908 1.00 96.00 191 ALA A CA 1
ATOM 1484 C C . ALA A 1 191 ? -12.288 -0.139 -1.650 1.00 96.00 191 ALA A C 1
ATOM 1486 O O . ALA A 1 191 ? -12.684 -0.445 -2.778 1.00 96.00 191 ALA A O 1
ATOM 1487 N N . THR A 1 192 ? -11.301 -0.819 -1.059 1.00 96.31 192 THR A N 1
ATOM 1488 C CA . THR A 1 192 ? -10.592 -1.917 -1.721 1.00 96.31 192 THR A CA 1
ATOM 1489 C C . THR A 1 192 ? -11.433 -3.195 -1.732 1.00 96.31 192 THR A C 1
ATOM 1491 O O . THR A 1 192 ? -11.900 -3.675 -0.700 1.00 96.31 192 THR A O 1
ATOM 1494 N N . TYR A 1 193 ? -11.584 -3.808 -2.911 1.00 95.69 193 TYR A N 1
ATOM 1495 C CA . TYR A 1 193 ? -12.334 -5.056 -3.048 1.00 95.69 193 TYR A CA 1
ATOM 1496 C C . TYR A 1 193 ? -11.727 -6.180 -2.194 1.00 95.69 193 TYR A C 1
ATOM 1498 O O . TYR A 1 193 ? -10.546 -6.522 -2.323 1.00 95.69 193 TYR A O 1
ATOM 1506 N N . GLY A 1 194 ? -12.574 -6.788 -1.364 1.00 94.38 194 GLY A N 1
ATOM 1507 C CA . GLY A 1 194 ? -12.227 -7.860 -0.432 1.00 94.38 194 GLY A CA 1
ATOM 1508 C C . GLY A 1 194 ? -12.132 -7.434 1.032 1.00 94.38 194 GLY A C 1
ATOM 1509 O O . GLY A 1 194 ? -12.044 -8.305 1.899 1.00 94.38 194 GLY A O 1
ATOM 1510 N N . ILE A 1 195 ? -12.233 -6.133 1.305 1.00 96.75 195 ILE A N 1
ATOM 1511 C CA . ILE A 1 195 ? -12.346 -5.574 2.654 1.00 96.75 195 ILE A CA 1
ATOM 1512 C C . ILE A 1 195 ? -13.820 -5.301 2.978 1.00 96.75 195 ILE A C 1
ATOM 1514 O O . ILE A 1 195 ? -14.557 -4.746 2.163 1.00 96.75 195 ILE A O 1
ATOM 1518 N N . ASP A 1 196 ? -14.257 -5.697 4.174 1.00 96.25 196 ASP A N 1
ATOM 1519 C CA . ASP A 1 196 ? -15.539 -5.288 4.742 1.00 96.25 196 ASP A CA 1
ATOM 1520 C C . ASP A 1 196 ? -15.392 -3.896 5.370 1.00 96.25 196 ASP A C 1
ATOM 1522 O O . ASP A 1 196 ? -15.013 -3.713 6.533 1.00 96.25 196 ASP A O 1
ATOM 1526 N N . GLY A 1 197 ? -15.716 -2.886 4.567 1.00 94.19 197 GLY A N 1
ATOM 1527 C CA . GLY A 1 197 ? -15.662 -1.485 4.962 1.00 94.19 197 GLY A CA 1
ATOM 1528 C C . GLY A 1 197 ? -16.517 -1.114 6.173 1.00 94.19 197 GLY A C 1
ATOM 1529 O O . GLY A 1 197 ? -16.222 -0.126 6.838 1.00 94.19 197 GLY A O 1
ATOM 1530 N N . ARG A 1 198 ? -17.562 -1.892 6.488 1.00 93.69 198 ARG A N 1
ATOM 1531 C CA . ARG A 1 198 ? -18.482 -1.590 7.601 1.00 93.69 198 ARG A CA 1
ATOM 1532 C C . ARG A 1 198 ? -17.900 -1.947 8.963 1.00 93.69 198 ARG A C 1
ATOM 1534 O O . ARG A 1 198 ? -18.378 -1.445 9.973 1.00 93.69 198 ARG A O 1
ATOM 1541 N N . LYS A 1 199 ? -16.906 -2.836 8.983 1.00 93.31 199 LYS A N 1
ATOM 1542 C CA . LYS A 1 199 ? -16.246 -3.325 10.200 1.00 93.31 199 LYS A CA 1
ATOM 1543 C C . LYS A 1 199 ? -14.780 -2.907 10.293 1.00 93.31 199 LYS A C 1
ATOM 1545 O O . LYS A 1 199 ? -14.100 -3.279 11.240 1.00 93.31 199 LYS A O 1
ATOM 1550 N N . THR A 1 200 ? -14.296 -2.152 9.313 1.00 94.81 200 THR A N 1
ATOM 1551 C CA . THR A 1 200 ? -12.924 -1.648 9.285 1.00 94.81 200 THR A CA 1
ATOM 1552 C C . THR A 1 200 ? -12.807 -0.405 10.163 1.00 94.81 200 THR A C 1
ATOM 1554 O O . THR A 1 200 ? -13.629 0.505 10.062 1.00 94.81 200 THR A O 1
ATOM 1557 N N . SER A 1 201 ? -11.777 -0.350 11.005 1.00 94.50 201 SER A N 1
ATOM 1558 C CA . SER A 1 201 ? -11.518 0.764 11.924 1.00 94.50 201 SER A CA 1
ATOM 1559 C C . SER A 1 201 ? -10.109 1.331 11.740 1.00 94.50 201 SER A C 1
ATOM 1561 O O . SER A 1 201 ? -9.212 0.651 11.244 1.00 94.50 201 SER A O 1
ATOM 1563 N N . SER A 1 202 ? -9.906 2.590 12.128 1.00 94.94 202 SER A N 1
ATOM 1564 C CA . SER A 1 202 ? -8.598 3.257 12.153 1.00 94.94 202 SER A CA 1
ATOM 1565 C C . SER A 1 202 ? -8.392 3.903 13.512 1.00 94.94 202 SER A C 1
ATOM 1567 O O . SER A 1 202 ? -9.339 4.426 14.100 1.00 94.94 202 SER A O 1
ATOM 1569 N N . ASN A 1 203 ? -7.151 3.904 13.985 1.00 93.69 203 ASN A N 1
ATOM 1570 C CA . ASN A 1 203 ? -6.771 4.625 15.194 1.00 93.69 203 ASN A CA 1
ATOM 1571 C C . ASN A 1 203 ? -6.509 6.127 14.920 1.00 93.69 203 ASN A C 1
ATOM 1573 O O . ASN A 1 203 ? -6.355 6.918 15.854 1.00 93.69 203 ASN A O 1
ATOM 1577 N N . ASN A 1 204 ? -6.455 6.565 13.657 1.00 95.06 204 ASN A N 1
ATOM 1578 C CA . ASN A 1 204 ? -6.295 7.976 13.315 1.00 95.06 204 ASN A CA 1
ATOM 1579 C C . ASN A 1 204 ? -7.658 8.693 13.330 1.00 95.06 204 ASN A C 1
ATOM 1581 O O . ASN A 1 204 ? -8.425 8.653 12.368 1.00 95.06 204 ASN A O 1
ATOM 1585 N N . ILE A 1 205 ? -7.949 9.392 14.431 1.00 95.12 205 ILE A N 1
ATOM 1586 C CA . ILE A 1 205 ? -9.238 10.064 14.679 1.00 95.12 205 ILE A CA 1
ATOM 1587 C C . ILE A 1 205 ? -9.584 11.082 13.588 1.00 95.12 205 ILE A C 1
ATOM 1589 O O . ILE A 1 205 ? -10.737 11.172 13.164 1.00 95.12 205 ILE A O 1
ATOM 1593 N N . LEU A 1 206 ? -8.600 11.852 13.110 1.00 94.12 206 LEU A N 1
ATOM 1594 C CA . LEU A 1 206 ? -8.859 12.880 12.102 1.00 94.12 206 LEU A CA 1
ATOM 1595 C C . LEU A 1 206 ? -9.242 12.260 10.756 1.00 94.12 206 LEU A C 1
ATOM 1597 O O . LEU A 1 206 ? -10.084 12.790 10.033 1.00 94.12 206 LEU A O 1
ATOM 1601 N N . GLU A 1 207 ? -8.636 11.130 10.421 1.00 93.94 207 GLU A N 1
ATOM 1602 C CA . GLU A 1 207 ? -8.972 10.380 9.221 1.00 93.94 207 GLU A CA 1
ATOM 1603 C C . GLU A 1 207 ? -10.367 9.747 9.305 1.00 93.94 207 GLU A C 1
ATOM 1605 O O . GLU A 1 207 ? -11.129 9.808 8.332 1.00 93.94 207 GLU A O 1
ATOM 1610 N N . VAL A 1 208 ? -10.725 9.189 10.467 1.00 95.81 208 VAL A N 1
ATOM 1611 C CA . VAL A 1 208 ? -12.081 8.686 10.730 1.00 95.81 208 VAL A CA 1
ATOM 1612 C C . VAL A 1 208 ? -13.095 9.814 10.566 1.00 95.81 208 VAL A C 1
ATOM 1614 O O . VAL A 1 208 ? -14.069 9.650 9.836 1.00 95.81 208 VAL A O 1
ATOM 1617 N N . TYR A 1 209 ? -12.826 10.990 11.137 1.00 96.19 209 TYR A N 1
ATOM 1618 C CA . TYR A 1 209 ? -13.669 12.173 10.967 1.00 96.19 209 TYR A CA 1
ATOM 1619 C C . TYR A 1 209 ? -13.856 12.555 9.489 1.00 96.19 209 TYR A C 1
ATOM 1621 O O . TYR A 1 209 ? -14.980 12.768 9.038 1.00 96.19 209 TYR A O 1
ATOM 1629 N N . GLN A 1 210 ? -12.770 12.591 8.711 1.00 94.88 210 GLN A N 1
ATOM 1630 C CA . GLN A 1 210 ? -12.808 12.942 7.283 1.00 94.88 210 GLN A CA 1
ATOM 1631 C C . GLN A 1 210 ? -13.501 11.893 6.400 1.00 94.88 210 GLN A C 1
ATOM 1633 O O . GLN A 1 210 ? -13.912 12.206 5.278 1.00 94.88 210 GLN A O 1
ATOM 1638 N N . THR A 1 211 ? -13.579 10.644 6.856 1.00 95.38 211 THR A N 1
ATOM 1639 C CA . THR A 1 211 ? -14.115 9.527 6.065 1.00 95.38 211 THR A CA 1
ATOM 1640 C C . THR A 1 211 ? -15.548 9.179 6.458 1.00 95.38 211 THR A C 1
ATOM 1642 O O . THR A 1 211 ? -16.369 8.949 5.575 1.00 95.38 211 THR A O 1
ATOM 1645 N N . LEU A 1 212 ? -15.850 9.162 7.758 1.00 95.81 212 LEU A N 1
ATOM 1646 C CA . LEU A 1 212 ? -17.100 8.657 8.336 1.00 95.81 212 LEU A CA 1
ATOM 1647 C C . LEU A 1 212 ? -17.911 9.727 9.091 1.00 95.81 212 LEU A C 1
ATOM 1649 O O . LEU A 1 212 ? -19.091 9.512 9.357 1.00 95.81 212 LEU A O 1
ATOM 1653 N N . GLY A 1 213 ? -17.323 10.885 9.410 1.00 96.69 213 GLY A N 1
ATOM 1654 C CA . GLY A 1 213 ? -18.002 11.995 10.089 1.00 96.69 213 GLY A CA 1
ATOM 1655 C C . GLY A 1 213 ? -17.770 12.058 11.603 1.00 96.69 213 GLY A C 1
ATOM 1656 O O . GLY A 1 213 ? -16.967 11.318 12.172 1.00 96.69 213 GLY A O 1
ATOM 1657 N N . ILE A 1 214 ? -18.457 13.001 12.259 1.00 96.62 214 ILE A N 1
ATOM 1658 C CA . ILE A 1 214 ? -18.183 13.383 13.655 1.00 96.62 214 ILE A CA 1
ATOM 1659 C C . ILE A 1 214 ? -18.551 12.30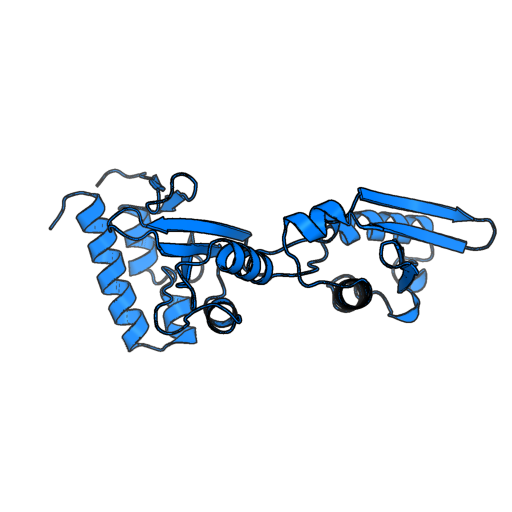4 14.677 1.00 96.62 214 ILE A C 1
ATOM 1661 O O . ILE A 1 214 ? -17.780 12.076 15.602 1.00 96.62 214 ILE A O 1
ATOM 1665 N N . GLU A 1 215 ? -19.661 11.593 14.477 1.00 97.12 215 GLU A N 1
ATOM 1666 C CA . GLU A 1 215 ? -20.113 10.559 15.417 1.00 97.12 215 GLU A CA 1
ATOM 1667 C C . GLU A 1 215 ? -19.150 9.370 15.455 1.00 97.12 215 GLU A C 1
ATOM 1669 O O . GLU A 1 215 ? -18.749 8.921 16.526 1.00 97.12 215 GLU A O 1
ATOM 1674 N N . ALA A 1 216 ? -18.684 8.919 14.286 1.00 95.75 216 ALA A N 1
ATOM 1675 C CA . ALA A 1 216 ? -17.681 7.863 14.201 1.00 95.75 216 ALA A CA 1
ATOM 1676 C C . ALA A 1 216 ? -16.374 8.279 14.892 1.00 95.75 216 ALA A C 1
ATOM 1678 O O . ALA A 1 216 ? -15.801 7.499 15.648 1.00 95.75 216 ALA A O 1
ATOM 1679 N N . ALA A 1 217 ? -15.935 9.525 14.688 1.00 95.81 217 ALA A N 1
ATOM 1680 C CA . ALA A 1 217 ? -14.744 10.051 15.347 1.00 95.81 217 ALA A CA 1
ATOM 1681 C C . ALA A 1 217 ? -14.908 10.117 16.873 1.00 95.81 217 ALA A C 1
ATOM 1683 O O . ALA A 1 217 ? -13.979 9.758 17.596 1.00 95.81 217 ALA A O 1
ATOM 1684 N N . ALA A 1 218 ? -16.083 10.520 17.368 1.00 96.38 218 ALA A N 1
ATOM 1685 C CA .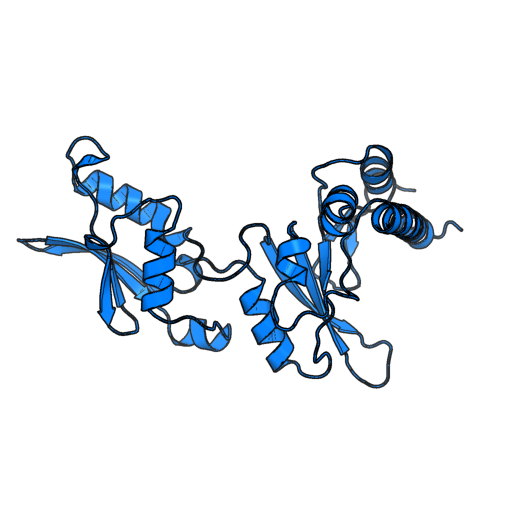 ALA A 1 218 ? -16.385 10.536 18.796 1.00 96.38 218 ALA A CA 1
ATOM 1686 C C . ALA A 1 218 ? -16.304 9.127 19.401 1.00 96.38 218 ALA A C 1
ATOM 1688 O O . ALA A 1 218 ? -15.642 8.939 20.422 1.00 96.38 218 ALA A O 1
ATOM 1689 N N . THR A 1 219 ? -16.899 8.124 18.746 1.00 95.88 219 THR A N 1
ATOM 1690 C CA . THR A 1 219 ? -16.789 6.723 19.180 1.00 95.88 219 THR A CA 1
ATOM 1691 C C . THR A 1 219 ? -15.338 6.236 19.169 1.00 95.88 219 THR A C 1
ATOM 1693 O O . THR A 1 219 ? -14.909 5.608 20.133 1.00 95.88 219 THR A O 1
ATOM 1696 N N . THR A 1 220 ? -14.554 6.572 18.136 1.00 95.25 220 THR A N 1
ATOM 1697 C CA . THR A 1 220 ? -13.128 6.206 18.064 1.00 95.25 220 THR A CA 1
ATOM 1698 C C . THR A 1 220 ? -12.314 6.823 19.200 1.00 95.25 220 THR A C 1
ATOM 1700 O O . THR A 1 220 ? -11.459 6.145 19.765 1.00 95.25 220 THR A O 1
ATOM 1703 N N . ILE A 1 221 ? -12.581 8.080 19.578 1.00 95.44 221 ILE A N 1
ATOM 1704 C CA . ILE A 1 221 ? -11.920 8.720 20.729 1.00 95.44 221 ILE A CA 1
ATOM 1705 C C . ILE A 1 221 ? -12.197 7.928 22.011 1.00 95.44 221 ILE A C 1
ATOM 1707 O O . ILE A 1 221 ? -11.259 7.639 22.753 1.00 95.44 221 ILE A O 1
ATOM 1711 N N . MET A 1 222 ? -13.460 7.561 22.256 1.00 94.50 222 MET A N 1
ATOM 1712 C CA . MET A 1 222 ? -13.847 6.791 23.443 1.00 94.50 222 MET A CA 1
ATOM 1713 C C . MET A 1 222 ? -13.140 5.433 23.470 1.00 94.50 222 MET A C 1
ATOM 1715 O O . MET A 1 222 ? -12.431 5.137 24.431 1.00 94.50 222 MET A O 1
ATOM 1719 N N . SER A 1 223 ? -13.231 4.661 22.381 1.00 93.00 223 SER A N 1
ATOM 1720 C CA . SER A 1 223 ? -12.623 3.328 22.307 1.00 93.00 223 SER A CA 1
ATOM 1721 C C . SER A 1 223 ? -11.098 3.357 22.424 1.00 93.00 223 SER A C 1
ATOM 1723 O O . SER A 1 223 ? -10.509 2.465 23.028 1.00 93.00 223 SER A O 1
ATOM 1725 N N . GLU A 1 224 ? -10.437 4.374 21.862 1.00 92.69 224 GLU A N 1
ATOM 1726 C CA . GLU A 1 224 ? -8.979 4.511 21.942 1.00 92.69 224 GLU A CA 1
ATOM 1727 C C . GLU A 1 224 ? -8.514 4.884 23.354 1.00 92.69 224 GLU A C 1
ATOM 1729 O O . GLU A 1 224 ? -7.521 4.337 23.834 1.00 92.69 224 GLU A O 1
ATOM 1734 N N . ILE A 1 225 ? -9.220 5.788 24.044 1.00 91.94 225 ILE A N 1
ATOM 1735 C CA . ILE A 1 225 ? -8.895 6.138 25.435 1.00 91.94 225 ILE A CA 1
ATOM 1736 C C . ILE A 1 225 ? -9.098 4.921 26.340 1.00 91.94 225 ILE A C 1
ATOM 1738 O O . ILE A 1 225 ? -8.197 4.594 27.115 1.00 91.94 225 ILE A O 1
ATOM 1742 N N . GLU A 1 226 ? -10.229 4.226 26.210 1.00 91.62 226 GLU A N 1
ATOM 1743 C CA . GLU A 1 226 ? -10.509 2.999 26.962 1.00 91.62 226 GLU A CA 1
ATOM 1744 C C . GLU A 1 226 ? -9.435 1.932 26.716 1.00 91.62 226 GLU A C 1
ATOM 1746 O O . GLU A 1 226 ? -8.897 1.377 27.673 1.00 91.62 226 GLU A O 1
ATOM 1751 N N . ALA A 1 227 ? -9.039 1.702 25.458 1.00 88.50 227 ALA A N 1
ATOM 1752 C CA . ALA A 1 227 ? -7.997 0.734 25.116 1.00 88.50 227 ALA A CA 1
ATOM 1753 C C . ALA A 1 227 ? -6.636 1.079 25.749 1.00 88.50 227 ALA A C 1
ATOM 1755 O O . ALA A 1 227 ? -5.944 0.192 26.259 1.00 88.50 227 ALA A O 1
ATOM 1756 N N . VAL A 1 228 ? -6.253 2.361 25.761 1.00 88.19 228 VAL A N 1
ATOM 1757 C CA . VAL A 1 228 ? -4.994 2.811 26.380 1.00 88.19 228 VAL A CA 1
ATOM 1758 C C . VAL A 1 228 ? -5.026 2.653 27.903 1.00 88.19 228 VAL A C 1
ATOM 1760 O O . VAL A 1 228 ? -4.017 2.246 28.493 1.00 88.19 228 VAL A O 1
ATOM 1763 N N . MET A 1 229 ? -6.158 2.959 28.546 1.00 87.62 229 MET A N 1
ATOM 1764 C CA . MET A 1 229 ? -6.322 2.825 30.000 1.00 87.62 229 MET A CA 1
ATOM 1765 C C . MET A 1 229 ? -6.340 1.355 30.427 1.00 87.62 229 MET A C 1
ATOM 1767 O O . MET A 1 229 ? -5.555 0.961 31.298 1.00 87.62 229 MET A O 1
ATOM 1771 N N . ALA A 1 230 ? -7.132 0.531 29.736 1.00 86.50 230 ALA A N 1
ATOM 1772 C CA . ALA A 1 230 ? -7.233 -0.905 29.975 1.00 86.50 230 ALA A CA 1
ATOM 1773 C C . ALA A 1 230 ? -5.883 -1.614 29.783 1.00 86.50 230 ALA A C 1
ATOM 1775 O O . ALA A 1 230 ? -5.501 -2.448 30.604 1.00 86.50 230 ALA A O 1
ATOM 1776 N N . GLY A 1 231 ? -5.103 -1.225 28.765 1.00 80.56 231 GLY A N 1
ATOM 1777 C CA . GLY A 1 231 ? -3.754 -1.755 28.532 1.00 80.56 231 GLY A CA 1
ATOM 1778 C C . GLY A 1 231 ? -2.765 -1.502 29.680 1.00 80.56 231 GLY A C 1
ATOM 1779 O O . GLY A 1 231 ? -1.756 -2.196 29.786 1.00 80.56 231 GLY A O 1
ATOM 1780 N N . HIS A 1 232 ? -3.059 -0.546 30.565 1.00 82.25 232 HIS A N 1
ATOM 1781 C CA . HIS A 1 232 ? -2.267 -0.239 31.759 1.00 82.25 232 HIS A CA 1
ATOM 1782 C C . HIS A 1 232 ? -2.957 -0.660 33.068 1.00 82.25 232 HIS A C 1
ATOM 1784 O O . HIS A 1 232 ? -2.503 -0.258 34.140 1.00 82.25 232 HIS A O 1
ATOM 1790 N N . GLY A 1 233 ? -4.035 -1.452 32.995 1.00 79.12 233 GLY A N 1
ATOM 1791 C CA . GLY A 1 233 ? -4.775 -1.937 34.163 1.00 79.12 233 GLY A CA 1
ATOM 1792 C C . GLY A 1 233 ? -5.539 -0.847 34.919 1.00 79.12 233 GLY A C 1
ATOM 1793 O O . GLY A 1 233 ? -5.830 -1.022 36.100 1.00 79.12 233 GLY A O 1
ATOM 1794 N N . MET A 1 234 ? -5.823 0.283 34.269 1.00 77.19 234 MET A N 1
ATOM 1795 C CA . MET A 1 234 ? -6.657 1.352 34.820 1.00 77.19 234 MET A CA 1
ATOM 1796 C C . MET A 1 234 ? -8.083 1.180 34.284 1.00 77.19 234 MET A C 1
ATOM 1798 O O . MET A 1 234 ? -8.253 0.952 33.086 1.00 77.19 234 MET A O 1
ATOM 1802 N N . ALA A 1 235 ? -9.070 1.260 35.178 1.00 66.56 235 ALA A N 1
ATOM 1803 C CA . ALA A 1 235 ? -10.500 1.150 34.888 1.00 66.56 235 ALA A CA 1
ATOM 1804 C C . ALA A 1 235 ? -11.200 2.492 35.116 1.00 66.56 235 ALA A C 1
ATOM 1806 O O . ALA A 1 235 ? -10.772 3.212 36.051 1.00 66.56 235 ALA A O 1
#

Radius of gyration: 21.78 Å; chains: 1; bounding box: 45×42×67 Å

InterPro domains:
  IPR007081 RNA polymerase Rpb1, domain 5 [PF04998] (1-234)
  IPR015700 DNA-directed RNA polymerase III subunit RPC1 [PTHR48446] (1-234)

Sequence (235 aa):
MTLKTFHFAGVASMNITQGVPRVKEIINASKNISTPIITAELIHPLDQEFARRVKGRVEKTTLGEITTYIDEVYLPHECFLLVRLDAERIRLLCLEVNVHSIVYSICTSKLKVKPANVQAVSEWAIKVYADPGKHGGWLNMALQQLARQLPAVVVKGLTRVSRAVIACDDSGSINRYKLCVEGDGLRDVIATYGIDGRKTSSNNILEVYQTLGIEAAATTIMSEIEAVMAGHGMA